Protein AF-A0A497C8W2-F1 (afdb_monomer)

Radius of gyration: 22.3 Å; Cα contacts (8 Å, |Δi|>4): 335; chains: 1; bounding box: 49×54×67 Å

Sequence (285 aa):
MPQTLQTILLDAIQSTLQNPRSDLEEDDALRGLAASLGDEENTGMVSPPLVEHLGDGNYRILAGERRIQAARLAGWQKMDCIVRPELPPEEAHRIRLVENLHRQDLHPLDRAAALKIAWFFANAKEMGIEQEARKILGQEQTPQTTLEELSTLLSEHDFAPTHPAVVWDDVLNRLGIDLTPARRKKLLQILAIAPEVQERAREANITEAALRSLGQLEPDGQGRVMEEIEDDPSMARNVRRISHAVRAHGYELEDAISEAKGELVIDDEIAGMDSHQYAPDEGDD

pLDDT: mean 80.85, std 15.74, range [31.89, 96.81]

Nearest PDB structures (foldseek):
  7nfu-assembly1_A  TM=6.101E-01  e=1.707E-08  Geobacillus thermoleovorans CCB_US3_UF5
  7nfu-assembly2_B  TM=5.590E-01  e=1.009E-08  Geobacillus thermoleovorans CCB_US3_UF5
  7ng0-assembly1_A-2  TM=4.672E-01  e=1.878E-08  Geobacillus thermoleovorans CCB_US3_UF5
  7bm8-assembly1_B  TM=4.723E-01  e=1.330E-07  Caulobacter vibrioides NA1000
  6ryk-assembly1_B  TM=6.128E-01  e=3.516E-04  Myxococcus xanthus DK 1622

Foldseek 3Di:
DDWDWDKAFLVLEDEALAALCVPDDPDPVLQVLLVQCPLDAPPSDPDAFEWEDPDPRHIYGLGDVSNSVSCVVNVHGIHTHGYDYHDQLLVSLLSSLLVLCPDPPRDLLSVLLSLLLLLLLVLCVLLVNNVQLSVLSPDRDYSLSSNVSSVVVCVVSVDDPVDGPDDSVNSCVVSVHDDDPVNSVLSNLLNLADPVLVSLVVVQPADSLLSSLLSLDDNVLSVVLSVVCVVPVVSSVLSNQLSCCCPPVVDDSVVSVCVSVVVDDDDCPVVPDDPPDDDPPDDDD

Secondary structure (DSSP, 8-state):
---EEEEEEGGGEEPPTT-GGGSS---HHHHHHHHHH-SSTTTT-SSPPEEEEEETTEEEEEE-HHHHHHHHHTT-SEEEEEEEPPPPHHHHHHHHHHHHHT-TT--HHHHHHHHHHHHHHHHHHHTT-HHHHHHHHTSS--HHHHHHHHHHHHHHTT--TTS-SS-HHHHHHHHT----HHHHHHHHGGGGS-HHHHHHHHHTT--HHHHHHHTTS-HHHHHHHHHHHHH-GGGGGGHHHHHHHHHHH---HHHHHHHHHTS-----TT--S-TT---------

Mean predicted aligned error: 12.42 Å

Solvent-accessible surface area (backbone atoms only — not comparable to full-atom values): 16469 Å² total; per-residue (Å²): 132,83,72,43,82,44,79,38,50,55,88,36,47,39,80,58,73,70,44,84,71,78,78,62,68,95,40,74,67,47,54,51,48,15,63,59,35,44,89,51,70,60,77,45,60,88,73,61,30,36,30,31,39,73,55,98,78,33,29,33,57,55,43,49,65,69,58,56,52,15,37,53,73,42,65,46,63,47,41,54,25,36,38,34,69,69,60,58,40,63,57,50,49,48,51,34,47,54,55,47,70,69,40,93,79,54,54,58,64,57,55,31,44,52,54,50,43,52,45,52,49,51,29,32,44,75,73,69,44,38,68,64,49,37,55,54,62,59,49,91,50,45,64,65,59,46,43,53,52,52,52,48,56,39,49,77,68,75,56,42,93,91,69,54,89,49,54,68,67,62,51,31,59,76,66,70,49,91,71,53,73,67,60,48,51,54,44,50,41,33,72,58,37,47,73,78,46,49,58,57,50,69,76,42,96,59,50,64,69,26,44,35,28,40,24,71,42,58,66,72,55,35,46,53,56,49,52,49,26,73,79,36,66,77,45,46,79,40,34,48,57,34,40,46,38,34,71,77,70,69,42,56,66,66,60,30,48,35,41,66,75,66,79,43,86,77,79,68,88,80,66,88,76,75,98,80,79,77,74,82,84,72,86,80,133

Structure (mmCIF, N/CA/C/O backbone):
data_AF-A0A497C8W2-F1
#
_entry.id   AF-A0A497C8W2-F1
#
loop_
_atom_site.group_PDB
_atom_site.id
_atom_site.type_symbol
_atom_site.label_atom_id
_atom_site.label_alt_id
_atom_site.label_comp_id
_atom_site.label_asym_id
_atom_site.label_entity_id
_atom_site.label_seq_id
_atom_site.pdbx_PDB_ins_code
_atom_site.Cartn_x
_atom_site.Cartn_y
_atom_site.Cartn_z
_atom_site.occupancy
_atom_site.B_iso_or_equiv
_atom_site.auth_seq_id
_atom_site.auth_comp_id
_atom_site.auth_asym_id
_atom_site.auth_atom_id
_atom_site.pdbx_PDB_model_num
ATOM 1 N N . MET A 1 1 ? -23.157 0.341 14.880 1.00 48.69 1 MET A N 1
ATOM 2 C CA . MET A 1 1 ? -22.757 0.956 16.166 1.00 48.69 1 MET A CA 1
ATOM 3 C C . MET A 1 1 ? -22.775 2.470 16.007 1.00 48.69 1 MET A C 1
ATOM 5 O O . MET A 1 1 ? -22.279 2.925 14.975 1.00 48.69 1 MET A O 1
ATOM 9 N N . PRO A 1 2 ? -23.383 3.235 16.932 1.00 54.25 2 PRO A N 1
ATOM 10 C CA . PRO A 1 2 ? -23.452 4.687 16.806 1.00 54.25 2 PRO A CA 1
ATOM 11 C C . PRO A 1 2 ? -22.048 5.286 16.925 1.00 54.25 2 PRO A C 1
ATOM 13 O O . PRO A 1 2 ? -21.262 4.873 17.772 1.00 54.25 2 PRO A O 1
ATOM 16 N N . GLN A 1 3 ? -21.734 6.227 16.041 1.00 73.12 3 GLN A N 1
ATOM 17 C CA . GLN A 1 3 ? -20.563 7.080 16.194 1.00 73.12 3 GLN A CA 1
ATOM 18 C C . GLN A 1 3 ? -20.928 8.226 17.130 1.00 73.12 3 GLN A C 1
ATOM 20 O O . GLN A 1 3 ? -22.024 8.777 17.021 1.00 73.12 3 GLN A O 1
ATOM 25 N N . THR A 1 4 ? -20.020 8.596 18.023 1.00 85.62 4 THR A N 1
ATOM 26 C CA . THR A 1 4 ? -20.226 9.724 18.940 1.00 85.62 4 THR A CA 1
ATOM 27 C C . THR A 1 4 ? -19.140 10.758 18.724 1.00 85.62 4 THR A C 1
ATOM 29 O O . THR A 1 4 ? -17.971 10.392 18.645 1.00 85.62 4 THR A O 1
ATOM 32 N N . LEU A 1 5 ? -19.515 12.032 18.652 1.00 89.19 5 LEU A N 1
ATOM 33 C CA . LEU A 1 5 ? -18.554 13.128 18.703 1.00 89.19 5 LEU A CA 1
ATOM 34 C C . LEU A 1 5 ? -18.049 13.266 20.145 1.00 89.19 5 LEU A C 1
ATOM 36 O O . LEU A 1 5 ? -18.863 13.376 21.062 1.00 89.19 5 LEU A O 1
ATOM 40 N N . GLN A 1 6 ? -16.735 13.220 20.345 1.00 90.56 6 GLN A N 1
ATOM 41 C CA . GLN A 1 6 ? -16.102 13.392 21.653 1.00 90.56 6 GLN A CA 1
ATOM 42 C C . GLN A 1 6 ? -14.855 14.264 21.523 1.00 90.56 6 GLN A C 1
ATOM 44 O O . GLN A 1 6 ? -14.120 14.149 20.546 1.00 90.56 6 GLN A O 1
ATOM 49 N N . THR A 1 7 ? -14.598 15.108 22.518 1.00 91.44 7 THR A N 1
ATOM 50 C CA . THR A 1 7 ? -13.378 15.917 22.583 1.00 91.44 7 THR A CA 1
ATOM 51 C C . THR A 1 7 ? -12.238 15.085 23.164 1.00 91.44 7 THR A C 1
ATOM 53 O O . THR A 1 7 ? -12.306 14.668 24.321 1.00 91.44 7 THR A O 1
ATOM 56 N N . ILE A 1 8 ? -11.195 14.845 22.370 1.00 91.31 8 ILE A N 1
ATOM 57 C CA . ILE A 1 8 ? -10.078 13.953 22.701 1.00 91.31 8 ILE A CA 1
ATOM 58 C C . ILE A 1 8 ? -8.779 14.755 22.808 1.00 91.31 8 ILE A C 1
ATOM 60 O O . ILE A 1 8 ? -8.560 15.678 22.025 1.00 91.31 8 ILE A O 1
ATOM 64 N N . LEU A 1 9 ? -7.913 14.406 23.765 1.00 92.62 9 LEU A N 1
ATOM 65 C CA . LEU A 1 9 ? -6.557 14.962 23.854 1.00 92.62 9 LEU A CA 1
ATOM 66 C C . LEU A 1 9 ? -5.736 14.516 22.642 1.00 92.62 9 LEU A C 1
ATOM 68 O O . LEU A 1 9 ? -5.683 13.324 22.352 1.00 92.62 9 LEU A O 1
ATOM 72 N N . LEU A 1 10 ? -5.061 15.443 21.962 1.00 89.56 10 LEU A N 1
ATOM 73 C CA . LEU A 1 10 ? -4.269 15.112 20.769 1.00 89.56 10 LEU A CA 1
ATOM 74 C C . LEU A 1 10 ? -3.122 14.134 21.067 1.00 89.56 10 LEU A C 1
ATOM 76 O O . LEU A 1 10 ? -2.756 13.347 20.191 1.00 89.56 10 LEU A O 1
ATOM 80 N N . ASP A 1 11 ? -2.603 14.147 22.296 1.00 88.69 11 ASP A N 1
ATOM 81 C CA . ASP A 1 11 ? -1.566 13.225 22.783 1.00 88.69 11 ASP A CA 1
ATOM 82 C C . ASP A 1 11 ? -2.078 11.792 22.968 1.00 88.69 11 ASP A C 1
ATOM 84 O O . ASP A 1 11 ? -1.306 10.839 22.906 1.00 88.69 11 ASP A O 1
ATOM 88 N N . ALA A 1 12 ? -3.387 11.621 23.164 1.00 89.69 12 ALA A N 1
ATOM 89 C CA . ALA A 1 12 ? -4.014 10.307 23.263 1.00 89.69 12 ALA A CA 1
ATOM 90 C C . ALA A 1 12 ? -4.293 9.680 21.886 1.00 89.69 12 ALA A C 1
ATOM 92 O O . ALA A 1 12 ? -4.738 8.535 21.811 1.00 89.69 12 ALA A O 1
ATOM 93 N N . ILE A 1 13 ? -4.075 10.430 20.799 1.00 89.00 13 ILE A N 1
ATOM 94 C CA . ILE A 1 13 ? -4.351 9.993 19.433 1.00 89.00 13 ILE A CA 1
ATOM 95 C C . ILE A 1 13 ? -3.061 9.502 18.769 1.00 89.00 13 ILE A C 1
ATOM 97 O O . ILE A 1 13 ? -2.177 10.277 18.403 1.00 89.00 13 ILE A O 1
ATOM 101 N N . GLN A 1 14 ? -2.986 8.197 18.553 1.00 84.94 14 GLN A N 1
ATOM 102 C CA . GLN A 1 14 ? -1.889 7.528 17.872 1.00 84.94 14 GLN A CA 1
ATOM 103 C C . GLN A 1 14 ? -2.064 7.617 16.353 1.00 84.94 14 GLN A C 1
ATOM 105 O O . GLN A 1 14 ? -3.125 7.276 15.811 1.00 84.94 14 GLN A O 1
ATOM 110 N N . SER A 1 15 ? -1.009 8.065 15.671 1.00 71.69 15 SER A N 1
ATOM 111 C CA . SER A 1 15 ? -0.895 7.983 14.213 1.00 71.69 15 SER A CA 1
ATOM 112 C C . SER A 1 15 ? -0.796 6.530 13.764 1.00 71.69 15 SER A C 1
ATOM 114 O O . SER A 1 15 ? -0.362 5.656 14.510 1.00 71.69 15 SER A O 1
ATOM 116 N N . THR A 1 16 ? -1.215 6.259 12.534 1.00 64.75 16 THR A N 1
ATOM 117 C CA . THR A 1 16 ? -1.110 4.921 11.950 1.00 64.75 16 THR A CA 1
ATOM 118 C C . THR A 1 16 ? 0.142 4.822 11.096 1.00 64.75 16 THR A C 1
ATOM 120 O O . THR A 1 16 ? 0.248 5.566 10.128 1.00 64.75 16 THR A O 1
ATOM 123 N N . LEU A 1 17 ? 1.006 3.833 11.353 1.00 54.84 17 LEU A N 1
ATOM 124 C CA . LEU A 1 17 ? 2.179 3.516 10.511 1.00 54.84 17 LEU A CA 1
ATOM 125 C C . LEU A 1 17 ? 1.832 3.154 9.045 1.00 54.84 17 LEU A C 1
ATOM 127 O O . LEU A 1 17 ? 2.713 2.959 8.220 1.00 54.84 17 LEU A O 1
ATOM 131 N N . GLN A 1 18 ? 0.545 3.031 8.706 1.00 49.88 18 GLN A N 1
ATOM 132 C CA . GLN A 1 18 ? 0.047 2.606 7.392 1.00 49.88 18 GLN A CA 1
ATOM 133 C C . GLN A 1 18 ? -0.189 3.761 6.403 1.00 49.88 18 GLN A C 1
ATOM 135 O O . GLN A 1 18 ? -0.811 3.543 5.363 1.00 49.88 18 GLN A O 1
ATOM 140 N N . ASN A 1 19 ? 0.251 4.981 6.713 1.00 47.66 19 ASN A N 1
ATOM 141 C CA . ASN A 1 19 ? -0.020 6.155 5.889 1.00 47.66 19 ASN A CA 1
ATOM 142 C C . ASN A 1 19 ? 1.305 6.829 5.495 1.00 47.66 19 ASN A C 1
ATOM 144 O O . ASN A 1 19 ? 1.756 7.702 6.214 1.00 47.66 19 ASN A O 1
ATOM 148 N N . PRO A 1 20 ? 1.932 6.490 4.356 1.00 43.72 20 PRO A N 1
ATOM 149 C CA . PRO A 1 20 ? 3.250 7.029 3.970 1.00 43.72 20 PRO A CA 1
ATOM 150 C C . PRO A 1 20 ? 3.279 8.550 3.718 1.00 43.72 20 PRO A C 1
ATOM 152 O O . PRO A 1 20 ? 4.337 9.143 3.564 1.00 43.72 20 PRO A O 1
ATOM 155 N N . ARG A 1 21 ? 2.119 9.224 3.737 1.00 51.06 21 ARG A N 1
ATOM 156 C CA . ARG A 1 21 ? 2.022 10.693 3.828 1.00 51.06 21 ARG A CA 1
ATOM 157 C C . ARG A 1 21 ? 2.236 11.239 5.254 1.00 51.06 21 ARG A C 1
ATOM 159 O O . ARG A 1 21 ? 2.143 12.450 5.425 1.00 51.06 21 ARG A O 1
ATOM 166 N N . SER A 1 22 ? 2.458 10.398 6.268 1.00 47.84 22 SER A N 1
ATOM 167 C CA . SER A 1 22 ? 2.749 10.832 7.644 1.00 47.84 22 SER A CA 1
ATOM 168 C C . SER A 1 22 ? 4.138 11.444 7.781 1.00 47.84 22 SER A C 1
ATOM 170 O O . SER A 1 22 ? 4.326 12.291 8.653 1.00 47.84 22 SER A O 1
ATOM 172 N N . ASP A 1 23 ? 5.058 11.052 6.896 1.00 43.59 23 ASP A N 1
ATOM 173 C CA . ASP A 1 23 ? 6.483 11.381 7.000 1.00 43.59 23 ASP A CA 1
ATOM 174 C C . ASP A 1 23 ? 6.879 12.534 6.059 1.00 43.59 23 ASP A C 1
ATOM 176 O O . ASP A 1 23 ? 7.946 13.129 6.201 1.00 43.59 23 ASP A O 1
ATOM 180 N N . LEU A 1 24 ? 5.979 12.925 5.149 1.00 46.81 24 LEU A N 1
ATOM 181 C CA . LEU A 1 24 ? 6.194 14.013 4.200 1.00 46.81 24 LEU A CA 1
ATOM 182 C C . LEU A 1 24 ? 5.682 15.347 4.762 1.00 46.81 24 LEU A C 1
ATOM 184 O O . LEU A 1 24 ? 4.519 15.706 4.598 1.00 46.81 24 LEU A O 1
ATOM 188 N N . GLU A 1 25 ? 6.623 16.025 5.423 1.00 52.25 25 GLU A N 1
ATOM 189 C CA . GLU A 1 25 ? 6.897 17.470 5.431 1.00 52.25 25 GLU A CA 1
ATOM 190 C C . GLU A 1 25 ? 5.777 18.443 5.852 1.00 52.25 25 GLU A C 1
ATOM 192 O O . GLU A 1 25 ? 4.639 18.417 5.390 1.00 52.25 25 GLU A O 1
ATOM 197 N N . GLU A 1 26 ? 6.142 19.412 6.700 1.00 58.12 26 GLU A N 1
ATOM 198 C CA . GLU A 1 26 ? 5.389 20.657 6.872 1.00 58.12 26 GLU A CA 1
ATOM 199 C C . GLU A 1 26 ? 5.310 21.429 5.541 1.00 58.12 26 GLU A C 1
ATOM 201 O O . GLU A 1 26 ? 6.062 22.377 5.300 1.00 58.12 26 GLU A O 1
ATOM 206 N N . ASP A 1 27 ? 4.395 21.024 4.666 1.00 66.88 27 ASP A N 1
ATOM 207 C CA . ASP A 1 27 ? 4.108 21.713 3.417 1.00 66.88 27 ASP A CA 1
ATOM 208 C C . ASP A 1 27 ? 3.279 22.992 3.672 1.00 66.88 27 ASP A C 1
ATOM 210 O O . ASP A 1 27 ? 2.603 23.160 4.699 1.00 66.88 27 ASP A O 1
ATOM 214 N N . ASP A 1 28 ? 3.314 23.933 2.726 1.00 71.56 28 ASP A N 1
ATOM 215 C CA . ASP A 1 28 ? 2.560 25.190 2.837 1.00 71.56 28 ASP A CA 1
ATOM 216 C C . ASP A 1 28 ? 1.040 24.953 2.943 1.00 71.56 28 ASP A C 1
ATOM 218 O O . ASP A 1 28 ? 0.319 25.768 3.525 1.00 71.56 28 ASP A O 1
ATOM 222 N N . ALA A 1 29 ? 0.538 23.815 2.448 1.00 73.00 29 ALA A N 1
ATOM 223 C CA . ALA A 1 29 ? -0.869 23.447 2.558 1.00 73.00 29 ALA A CA 1
ATOM 224 C C . ALA A 1 29 ? -1.254 23.025 3.988 1.00 73.00 29 ALA A C 1
ATOM 226 O O . ALA A 1 29 ? -2.363 23.316 4.438 1.00 73.00 29 ALA A O 1
ATOM 227 N N . LEU A 1 30 ? -0.363 22.363 4.727 1.00 78.25 30 LEU A N 1
ATOM 228 C CA . LEU A 1 30 ? -0.553 21.965 6.116 1.00 78.25 30 LEU A CA 1
ATOM 229 C C . LEU A 1 30 ? -0.476 23.187 7.031 1.00 78.25 30 LEU A C 1
ATOM 231 O O . LEU A 1 30 ? -1.330 23.343 7.903 1.00 78.25 30 LEU A O 1
ATOM 235 N N . ARG A 1 31 ? 0.472 24.100 6.776 1.00 80.38 31 ARG A N 1
ATOM 236 C CA . ARG A 1 31 ? 0.539 25.401 7.465 1.00 80.38 31 ARG A CA 1
ATOM 237 C C . ARG A 1 31 ? -0.698 26.251 7.189 1.00 80.38 31 ARG A C 1
ATOM 239 O O . ARG A 1 31 ? -1.252 26.837 8.115 1.00 80.38 31 ARG A O 1
ATOM 246 N N . GLY A 1 32 ? -1.176 26.271 5.944 1.00 79.44 32 GLY A N 1
ATOM 247 C CA . GLY A 1 32 ? -2.433 26.924 5.579 1.00 79.44 32 GLY A CA 1
ATOM 248 C C . GLY A 1 32 ? -3.640 26.322 6.304 1.00 79.44 32 GLY A C 1
ATOM 249 O O . GLY A 1 32 ? -4.485 27.059 6.811 1.00 79.44 32 GLY A O 1
ATOM 250 N N . LEU A 1 33 ? -3.695 24.991 6.425 1.00 79.50 33 LEU A N 1
ATOM 251 C CA . LEU A 1 33 ? -4.737 24.304 7.187 1.00 79.50 33 LEU A CA 1
ATOM 252 C C . LEU A 1 33 ? -4.656 24.650 8.682 1.00 79.50 33 LEU A C 1
ATOM 254 O O . LEU A 1 33 ? -5.682 24.983 9.268 1.00 79.50 33 LEU A O 1
ATOM 258 N N . ALA A 1 34 ? -3.463 24.650 9.281 1.00 83.69 34 ALA A N 1
ATOM 259 C CA . ALA A 1 34 ? -3.255 25.049 10.676 1.00 83.69 34 ALA A CA 1
ATOM 260 C C . ALA A 1 34 ? -3.695 26.502 10.925 1.00 83.69 34 ALA A C 1
ATOM 262 O O . ALA A 1 34 ? -4.442 26.770 11.861 1.00 83.69 34 ALA A O 1
ATOM 263 N N . ALA A 1 35 ? -3.336 27.425 10.028 1.00 81.81 35 ALA A N 1
ATOM 264 C CA . ALA A 1 35 ? -3.788 28.813 10.092 1.00 81.81 35 ALA A CA 1
ATOM 265 C C . ALA A 1 35 ? -5.316 28.941 9.968 1.00 81.81 35 ALA A C 1
ATOM 267 O O . ALA A 1 35 ? -5.915 29.802 10.608 1.00 81.81 35 ALA A O 1
ATOM 268 N N . SER A 1 36 ? -5.962 28.079 9.172 1.00 79.31 36 SER A N 1
ATOM 269 C CA . SER A 1 36 ? -7.423 28.084 9.018 1.00 79.31 36 SER A CA 1
ATOM 270 C C . SER A 1 36 ? -8.179 27.545 10.235 1.00 79.31 36 SER A C 1
ATOM 272 O O . SER A 1 36 ? -9.331 27.920 10.447 1.00 79.31 36 SER A O 1
ATOM 274 N N . LEU A 1 37 ? -7.543 26.681 11.035 1.00 81.25 37 LEU A N 1
ATOM 275 C CA . LEU A 1 37 ? -8.112 26.187 12.287 1.00 81.25 37 LEU A CA 1
ATOM 276 C C . LEU A 1 37 ? -8.185 27.306 13.339 1.00 81.25 37 LEU A C 1
ATOM 278 O O . LEU A 1 37 ? -9.160 27.362 14.088 1.00 81.25 37 LEU A O 1
ATOM 282 N N . GLY A 1 38 ? -7.219 28.230 13.323 1.00 75.19 38 GLY A N 1
ATOM 283 C CA . GLY A 1 38 ? -7.151 29.377 14.226 1.00 75.19 38 GLY A CA 1
ATOM 284 C C . GLY A 1 38 ? -6.696 29.017 15.645 1.00 75.19 38 GLY A C 1
ATOM 285 O O . GLY A 1 38 ? -6.391 27.864 15.950 1.00 75.19 38 GLY A O 1
ATOM 286 N N . ASP A 1 39 ? -6.665 30.025 16.519 1.00 71.88 39 ASP A N 1
ATOM 287 C CA . ASP A 1 39 ? -6.154 29.894 17.894 1.00 71.88 39 ASP A CA 1
ATOM 288 C C . ASP A 1 39 ? -7.163 29.239 18.859 1.00 71.88 39 ASP A C 1
ATOM 290 O O . ASP A 1 39 ? -6.790 28.753 19.926 1.00 71.88 39 ASP A O 1
ATOM 294 N N . GLU A 1 40 ? -8.453 29.229 18.506 1.00 70.69 40 GLU A N 1
ATOM 295 C CA . GLU A 1 40 ? -9.514 28.646 19.330 1.00 70.69 40 GLU A CA 1
ATOM 296 C C . GLU A 1 40 ? -9.828 27.209 18.900 1.00 70.69 40 GLU A C 1
ATOM 298 O O . GLU A 1 40 ? -10.275 26.958 17.778 1.00 70.69 40 GLU A O 1
ATOM 303 N N . GLU A 1 41 ? -9.642 26.265 19.827 1.00 74.75 41 GLU A N 1
ATOM 304 C CA . GLU A 1 41 ? -9.918 24.843 19.610 1.00 74.75 41 GLU A CA 1
ATOM 305 C C . GLU A 1 41 ? -11.349 24.605 19.106 1.00 74.75 41 GLU A C 1
ATOM 307 O O . GLU A 1 41 ? -12.322 25.124 19.652 1.00 74.75 41 GLU A O 1
ATOM 312 N N . ASN A 1 42 ? -11.478 23.759 18.084 1.00 68.88 42 ASN A N 1
ATOM 313 C CA . ASN A 1 42 ? -12.723 23.339 17.433 1.00 68.88 42 ASN A CA 1
ATOM 314 C C . ASN A 1 42 ? -13.528 24.431 16.692 1.00 68.88 42 ASN A C 1
ATOM 316 O O . ASN A 1 42 ? -14.380 24.067 15.882 1.00 68.88 42 ASN A O 1
ATOM 320 N N . THR A 1 43 ? -13.255 25.730 16.871 1.00 68.19 43 THR A N 1
ATOM 321 C CA . THR A 1 43 ? -14.013 26.818 16.214 1.00 68.19 43 THR A CA 1
ATOM 322 C C . THR A 1 43 ? -13.854 26.805 14.686 1.00 68.19 43 THR A C 1
ATOM 324 O O . THR A 1 43 ? -14.819 27.045 13.959 1.00 68.19 43 THR A O 1
ATOM 327 N N . GLY A 1 44 ? -12.662 26.464 14.182 1.00 62.28 44 GLY A N 1
ATOM 328 C CA . GLY A 1 44 ? -12.372 26.342 12.745 1.00 62.28 44 GLY A CA 1
ATOM 329 C C . GLY A 1 44 ? -12.620 24.952 12.139 1.00 62.28 44 GLY A C 1
ATOM 330 O O . GLY A 1 44 ? -12.404 24.749 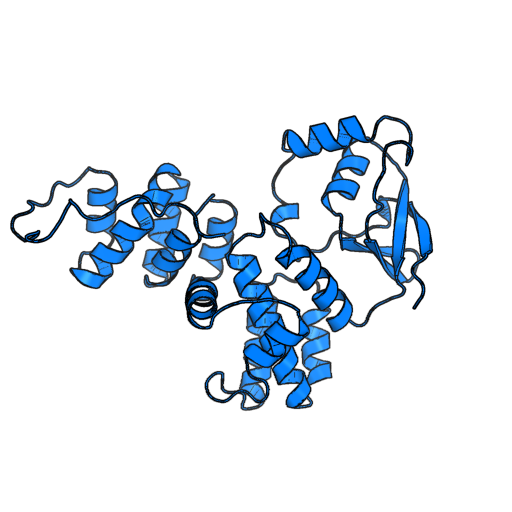10.943 1.00 62.28 44 GLY A O 1
ATOM 331 N N . MET A 1 45 ? -13.057 23.961 12.927 1.00 76.56 45 MET A N 1
ATOM 332 C CA . MET A 1 45 ? -13.123 22.569 12.474 1.00 76.56 45 MET A CA 1
ATOM 333 C C . MET A 1 45 ? -14.501 22.195 11.914 1.00 76.56 45 MET A C 1
ATOM 335 O O . MET A 1 45 ? -15.417 21.817 12.636 1.00 76.56 45 MET A O 1
ATOM 339 N N . VAL A 1 46 ? -14.624 22.226 10.585 1.00 73.38 46 VAL A N 1
ATOM 340 C CA . VAL A 1 46 ? -15.875 21.892 9.874 1.00 73.38 46 VAL A CA 1
ATOM 341 C C . VAL A 1 46 ? -16.154 20.383 9.840 1.00 73.38 46 VAL A C 1
ATOM 343 O O . VAL A 1 46 ? -17.305 19.956 9.895 1.00 73.38 46 VAL A O 1
ATOM 346 N N . SER A 1 47 ? -15.105 19.559 9.733 1.00 78.25 47 SER A N 1
ATOM 347 C CA . SER A 1 47 ? -15.214 18.098 9.660 1.00 78.25 47 SER A CA 1
ATOM 348 C C . SER A 1 47 ? -14.272 17.435 10.672 1.00 78.25 47 SER A C 1
ATOM 350 O O . SER A 1 47 ? -13.057 17.390 10.438 1.00 78.25 47 SER A O 1
ATOM 352 N N . PRO A 1 48 ? -14.810 16.908 11.784 1.00 85.81 48 PRO A N 1
ATOM 353 C CA . PRO A 1 48 ? -14.044 16.157 12.774 1.00 85.81 48 PRO A CA 1
ATOM 354 C C . PRO A 1 48 ? -13.300 14.958 12.156 1.00 85.81 48 PRO A C 1
ATOM 356 O O . PRO A 1 48 ? -13.849 14.293 11.267 1.00 85.81 48 PRO A O 1
ATOM 359 N N . PRO A 1 49 ? -12.065 14.643 12.584 1.00 88.62 49 PRO A N 1
ATOM 360 C CA . PRO A 1 49 ? -11.405 13.391 12.218 1.00 88.62 49 PRO A CA 1
ATOM 361 C C . PRO A 1 49 ? -12.140 12.177 12.804 1.00 88.62 49 PRO A C 1
ATOM 363 O O . PRO A 1 49 ? -12.903 12.283 13.766 1.00 88.62 49 PRO A O 1
ATOM 366 N N . LEU A 1 50 ? -11.902 11.009 12.210 1.00 87.44 50 LEU A N 1
ATOM 367 C CA . LEU A 1 50 ? -12.461 9.735 12.655 1.00 87.44 50 LEU A CA 1
ATOM 368 C C . LEU A 1 50 ? -11.387 8.957 13.411 1.00 87.44 50 LEU A C 1
ATOM 370 O O . LEU A 1 50 ? -10.315 8.697 12.860 1.00 87.44 50 LEU A O 1
ATOM 374 N N . VAL A 1 51 ? -11.700 8.540 14.634 1.00 89.06 51 VAL A N 1
ATOM 375 C CA . VAL A 1 51 ? -10.794 7.763 15.482 1.00 89.06 51 VAL A CA 1
ATOM 376 C C . VAL A 1 51 ? -11.467 6.500 16.015 1.00 89.06 51 VAL A C 1
ATOM 378 O O . VAL A 1 51 ? -12.685 6.436 16.196 1.00 89.06 51 VAL A O 1
ATOM 381 N N . GLU A 1 52 ? -10.653 5.487 16.260 1.00 87.19 52 GLU A N 1
ATOM 382 C CA . GLU A 1 52 ? -10.996 4.237 16.929 1.00 87.19 52 GLU A CA 1
ATOM 383 C C . GLU A 1 52 ? -10.537 4.304 18.386 1.00 87.19 52 GLU A C 1
ATOM 385 O O . GLU A 1 52 ? -9.411 4.710 18.653 1.00 87.19 52 GLU A O 1
ATOM 390 N N . HIS A 1 53 ? -11.385 3.905 19.330 1.00 87.38 53 HIS A N 1
ATOM 391 C CA . HIS A 1 53 ? -10.993 3.768 20.732 1.00 87.38 53 HIS A CA 1
ATOM 392 C C . HIS A 1 53 ? -10.248 2.443 20.960 1.00 87.38 53 HIS A C 1
ATOM 394 O O . HIS A 1 53 ? -10.809 1.384 20.686 1.00 87.38 53 HIS A O 1
ATOM 400 N N . LEU A 1 54 ? -9.026 2.504 21.501 1.00 82.12 54 LEU A N 1
ATOM 401 C CA . LEU A 1 54 ? -8.159 1.341 21.752 1.00 82.12 54 LEU A CA 1
ATOM 402 C C . LEU A 1 54 ? -8.218 0.802 23.189 1.00 82.12 54 LEU A C 1
ATOM 404 O O . LEU A 1 54 ? -7.594 -0.210 23.487 1.00 82.12 54 LEU A O 1
ATOM 408 N N . GLY A 1 55 ? -8.934 1.476 24.091 1.00 79.75 55 GLY A N 1
ATOM 409 C CA . GLY A 1 55 ? -8.862 1.186 25.526 1.00 79.75 55 GLY A CA 1
ATOM 410 C C . GLY A 1 55 ? -7.905 2.122 26.264 1.00 79.75 55 GLY A C 1
ATOM 411 O O . GLY A 1 55 ? -7.087 2.811 25.658 1.00 79.75 55 GLY A O 1
ATOM 412 N N . ASP A 1 56 ? -8.061 2.195 27.588 1.00 82.19 56 ASP A N 1
ATOM 413 C CA . ASP A 1 56 ? -7.231 3.010 28.492 1.00 82.19 56 ASP A CA 1
ATOM 414 C C . ASP A 1 56 ? -7.124 4.501 28.118 1.00 82.19 56 ASP A C 1
ATOM 416 O O . ASP A 1 56 ? -6.153 5.178 28.446 1.00 82.19 56 ASP A O 1
ATOM 420 N N . GLY A 1 57 ? -8.147 5.028 27.436 1.00 82.94 57 GLY A N 1
ATOM 421 C CA . GLY A 1 57 ? -8.179 6.416 26.979 1.00 82.94 57 GLY A CA 1
ATOM 422 C C . GLY A 1 57 ? -7.306 6.697 25.756 1.00 82.94 57 GLY A C 1
ATOM 423 O O . GLY A 1 57 ? -7.157 7.864 25.409 1.00 82.94 57 GLY A O 1
ATOM 424 N N . ASN A 1 58 ? -6.767 5.666 25.099 1.00 87.50 58 ASN A N 1
ATOM 425 C CA . ASN A 1 58 ? -6.009 5.792 23.859 1.00 87.50 58 ASN A CA 1
ATOM 426 C C . ASN A 1 58 ? -6.911 5.647 22.633 1.00 87.50 58 ASN A C 1
ATOM 428 O O . ASN A 1 58 ? -7.899 4.903 22.628 1.00 87.50 58 ASN A O 1
ATOM 432 N N . TYR A 1 59 ? -6.529 6.342 21.569 1.00 89.38 59 TYR A N 1
ATOM 433 C CA . TYR A 1 59 ? -7.253 6.384 20.310 1.00 89.38 59 TYR A CA 1
ATOM 434 C C . TYR A 1 59 ? -6.304 6.171 19.142 1.00 89.38 59 TYR A C 1
ATOM 436 O O . TYR A 1 59 ? -5.150 6.585 19.188 1.00 89.38 59 TYR A O 1
ATOM 444 N N . ARG A 1 60 ? -6.810 5.587 18.061 1.00 86.62 60 ARG A N 1
ATOM 445 C CA . ARG A 1 60 ? -6.087 5.428 16.801 1.00 86.62 60 ARG A CA 1
ATOM 446 C C . ARG A 1 60 ? -6.777 6.195 15.695 1.00 86.62 60 ARG A C 1
ATOM 448 O O . ARG A 1 60 ? -7.999 6.127 15.562 1.00 86.62 60 ARG A O 1
ATOM 455 N N . ILE A 1 61 ? -6.009 6.881 14.858 1.00 86.31 61 ILE A N 1
ATOM 456 C CA . ILE A 1 61 ? -6.570 7.553 13.685 1.00 86.31 61 ILE A CA 1
ATOM 457 C C . ILE A 1 61 ? -7.118 6.504 12.703 1.00 86.31 61 ILE A C 1
ATOM 459 O O . ILE A 1 61 ? -6.488 5.486 12.404 1.00 86.31 61 ILE A O 1
ATOM 463 N N . LEU A 1 62 ? -8.333 6.737 12.210 1.00 80.69 62 LEU A N 1
ATOM 464 C CA . LEU A 1 62 ? -8.909 6.005 11.079 1.00 80.69 62 LEU A CA 1
ATOM 465 C C . LEU A 1 62 ? -8.961 6.881 9.826 1.00 80.69 62 LEU A C 1
ATOM 467 O O . LEU A 1 62 ? -8.734 6.372 8.736 1.00 80.69 62 LEU A O 1
ATOM 471 N N . ALA A 1 63 ? -9.262 8.175 9.977 1.00 78.88 63 ALA A N 1
ATOM 472 C CA . ALA A 1 63 ? -9.257 9.153 8.890 1.00 78.88 63 ALA A CA 1
ATOM 473 C C . ALA A 1 63 ? -9.052 10.581 9.423 1.00 78.88 63 ALA A C 1
ATOM 475 O O . ALA A 1 63 ? -9.413 10.889 10.562 1.00 78.88 63 ALA A O 1
ATOM 476 N N . GLY A 1 64 ? -8.544 11.481 8.574 1.00 82.75 64 GLY A N 1
ATOM 477 C CA . GLY A 1 64 ? -8.349 12.896 8.921 1.00 82.75 64 GLY A CA 1
ATOM 478 C C . GLY A 1 64 ? -7.004 13.229 9.578 1.00 82.75 64 GLY A C 1
ATOM 479 O O . GLY A 1 64 ? -6.911 14.226 10.289 1.00 82.75 64 GLY A O 1
ATOM 480 N N . GLU A 1 65 ? -5.959 12.440 9.317 1.00 83.69 65 GLU A N 1
ATOM 481 C CA . GLU A 1 65 ? -4.623 12.608 9.914 1.00 83.69 65 GLU A CA 1
ATOM 482 C C . GLU A 1 65 ? -4.032 14.014 9.724 1.00 83.69 65 GLU A C 1
ATOM 484 O O . GLU A 1 65 ? -3.568 14.613 10.691 1.00 83.69 65 GLU A O 1
ATOM 489 N N . ARG A 1 66 ? -4.169 14.617 8.532 1.00 82.00 66 ARG A N 1
ATOM 490 C CA . ARG A 1 66 ? -3.714 16.000 8.282 1.00 82.00 66 ARG A CA 1
ATOM 491 C C . ARG A 1 66 ? -4.403 17.042 9.165 1.00 82.00 66 ARG A C 1
ATOM 493 O O . ARG A 1 66 ? -3.790 18.051 9.480 1.00 82.00 66 ARG A O 1
ATOM 500 N N . ARG A 1 67 ? -5.659 16.830 9.585 1.00 85.94 67 ARG A N 1
ATOM 501 C CA . ARG A 1 67 ? -6.347 17.761 10.506 1.00 85.94 67 ARG A CA 1
ATOM 502 C C . ARG A 1 67 ? -5.772 17.651 11.908 1.00 85.94 67 ARG A C 1
ATOM 504 O O . ARG A 1 67 ? -5.562 18.668 12.553 1.00 85.94 67 ARG A O 1
ATOM 511 N N . ILE A 1 68 ? -5.476 16.429 12.343 1.00 87.38 68 ILE A N 1
ATOM 512 C CA . ILE A 1 68 ? -4.828 16.172 13.631 1.00 87.38 68 ILE A CA 1
ATOM 513 C C . ILE A 1 68 ? -3.418 16.774 13.634 1.00 87.38 68 ILE A C 1
ATOM 515 O O . ILE A 1 68 ? -3.065 17.472 14.579 1.00 87.38 68 ILE A O 1
ATOM 519 N N . GLN A 1 69 ? -2.645 16.596 12.558 1.00 85.06 69 GLN A N 1
ATOM 520 C CA . GLN A 1 69 ? -1.347 17.257 12.388 1.00 85.06 69 GLN A CA 1
ATOM 521 C C . GLN A 1 69 ? -1.477 18.789 12.370 1.00 85.06 69 GLN A C 1
ATOM 523 O O . GLN A 1 69 ? -0.749 19.467 13.086 1.00 85.06 69 GLN A O 1
ATOM 528 N N . ALA A 1 70 ? -2.433 19.346 11.621 1.00 84.56 70 ALA A N 1
ATOM 529 C CA . ALA A 1 70 ? -2.661 20.790 11.561 1.00 84.56 70 ALA A CA 1
ATOM 530 C C . ALA A 1 70 ? -3.056 21.383 12.920 1.00 84.56 70 ALA A C 1
ATOM 532 O O . ALA A 1 70 ? -2.599 22.465 13.266 1.00 84.56 70 ALA A O 1
ATOM 533 N N . ALA A 1 71 ? -3.858 20.674 13.715 1.00 87.31 71 ALA A N 1
ATOM 534 C CA . ALA A 1 71 ? -4.207 21.110 15.063 1.00 87.31 71 ALA A CA 1
ATOM 535 C C . ALA A 1 71 ? -3.035 21.018 16.040 1.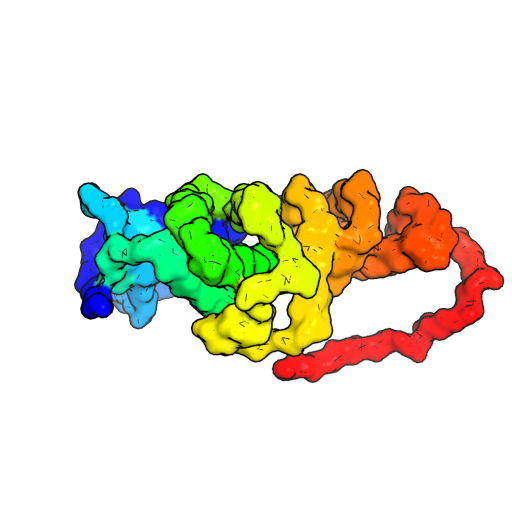00 87.31 71 ALA A C 1
ATOM 537 O O . ALA A 1 71 ? -2.867 21.917 16.860 1.00 87.31 71 ALA A O 1
ATOM 538 N N . ARG A 1 72 ? -2.181 19.990 15.912 1.00 87.69 72 ARG A N 1
ATOM 539 C CA . ARG A 1 72 ? -0.905 19.930 16.643 1.00 87.69 72 ARG A CA 1
ATOM 540 C C . ARG A 1 72 ? -0.021 21.132 16.292 1.00 87.69 72 ARG A C 1
ATOM 542 O O . ARG A 1 72 ? 0.508 21.772 17.193 1.00 87.69 72 ARG A O 1
ATOM 549 N N . LEU A 1 73 ? 0.077 21.485 15.008 1.00 85.12 73 LEU A N 1
ATOM 550 C CA . LEU A 1 73 ? 0.820 22.664 14.541 1.00 85.12 73 LEU A CA 1
ATOM 551 C C . LEU A 1 73 ? 0.200 23.990 15.004 1.00 85.12 73 LEU A C 1
ATOM 553 O O . LEU A 1 73 ? 0.930 24.923 15.321 1.00 85.12 73 LEU A O 1
ATOM 557 N N . ALA A 1 74 ? -1.130 24.068 15.088 1.00 85.38 74 ALA A N 1
ATOM 558 C CA . ALA A 1 74 ? -1.855 25.215 15.639 1.00 85.38 74 ALA A CA 1
ATOM 559 C C . ALA A 1 74 ? -1.773 25.305 17.179 1.00 85.38 74 ALA A C 1
ATOM 561 O O . ALA A 1 74 ? -2.322 26.229 17.773 1.00 85.38 74 ALA A O 1
ATOM 562 N N . GLY A 1 75 ? -1.101 24.358 17.846 1.00 86.38 75 GLY A N 1
ATOM 563 C CA . GLY A 1 75 ? -0.910 24.355 19.299 1.00 86.38 75 GLY A CA 1
ATOM 564 C C . GLY A 1 75 ? -2.130 23.910 20.109 1.00 86.38 75 GLY A C 1
ATOM 565 O O . GLY A 1 75 ? -2.151 24.097 21.329 1.00 86.38 75 GLY A O 1
ATOM 566 N N . TRP A 1 76 ? -3.139 23.317 19.465 1.00 89.88 76 TRP A N 1
ATOM 567 C CA . TRP A 1 76 ? -4.308 22.776 20.156 1.00 89.88 76 TRP A CA 1
ATOM 568 C C . TRP A 1 76 ? -3.887 21.638 21.095 1.00 89.88 76 TRP A C 1
ATOM 570 O O . TRP A 1 76 ? -2.941 20.904 20.821 1.00 89.88 76 TRP A O 1
ATOM 580 N N . GLN A 1 77 ? -4.592 21.478 22.211 1.00 90.00 77 GLN A N 1
ATOM 581 C CA . GLN A 1 77 ? -4.379 20.383 23.165 1.00 90.00 77 GLN A CA 1
ATOM 582 C C . GLN A 1 77 ? -5.407 19.270 22.970 1.00 90.00 77 GLN A C 1
ATOM 584 O O . GLN A 1 77 ? -5.136 18.091 23.216 1.00 90.00 77 GLN A O 1
ATOM 589 N N . LYS A 1 78 ? -6.606 19.638 22.517 1.00 90.81 78 LYS A N 1
ATOM 590 C CA . LYS A 1 78 ? -7.721 18.721 22.295 1.00 90.81 78 LYS A CA 1
ATOM 591 C C . LYS A 1 78 ? -8.478 19.048 21.012 1.00 90.81 78 LYS A C 1
ATOM 593 O O . LYS A 1 78 ? -8.443 20.168 20.514 1.00 90.81 78 LYS A O 1
ATOM 598 N N . MET A 1 79 ? -9.169 18.045 20.488 1.00 90.56 79 MET A N 1
ATOM 599 C CA . MET A 1 79 ? -9.925 18.132 19.245 1.00 90.56 79 MET A CA 1
ATOM 600 C C . MET A 1 79 ? -11.181 17.268 19.318 1.00 90.56 79 MET A C 1
ATOM 602 O O . MET A 1 79 ? -11.143 16.132 19.795 1.00 90.56 79 MET A O 1
ATOM 606 N N . ASP A 1 80 ? -12.294 17.783 18.805 1.00 92.00 80 ASP A N 1
ATOM 607 C CA . ASP A 1 80 ? -13.505 16.994 18.610 1.00 92.00 80 ASP A CA 1
ATOM 608 C C . ASP A 1 80 ? -13.282 15.949 17.517 1.00 92.00 80 ASP A C 1
ATOM 610 O O . ASP A 1 80 ? -13.015 16.266 16.362 1.00 92.00 80 ASP A O 1
ATOM 614 N N . CYS A 1 81 ? -13.409 14.683 17.887 1.00 90.75 81 CYS A N 1
ATOM 615 C CA . CYS A 1 81 ? -13.232 13.543 17.006 1.00 90.75 81 CYS A CA 1
ATOM 616 C C . CYS A 1 81 ? -14.523 12.727 16.965 1.00 90.75 81 CYS A C 1
ATOM 618 O O . CYS A 1 81 ? -15.224 12.567 17.967 1.00 90.75 81 CYS A O 1
ATOM 620 N N . ILE A 1 82 ? -14.837 12.160 15.806 1.00 90.06 82 ILE A N 1
ATOM 621 C CA . ILE A 1 82 ? -15.859 11.124 15.705 1.00 90.06 82 ILE A CA 1
ATOM 622 C C . ILE A 1 82 ? -15.228 9.830 16.219 1.00 90.06 82 ILE A C 1
ATOM 624 O O . ILE A 1 82 ? -14.350 9.263 15.574 1.00 90.06 82 ILE A O 1
ATOM 628 N N . VAL A 1 83 ? -15.680 9.358 17.377 1.00 88.62 83 VAL A N 1
ATOM 629 C CA . VAL A 1 83 ? -15.178 8.139 18.013 1.00 88.62 83 VAL A CA 1
ATOM 630 C C . VAL A 1 83 ? -16.026 6.947 17.591 1.00 88.62 83 VAL A C 1
ATOM 632 O O . VAL A 1 83 ? -17.258 6.948 17.718 1.00 88.62 83 VAL A O 1
ATOM 635 N N . ARG A 1 84 ? -15.349 5.911 17.096 1.00 85.12 84 ARG A N 1
ATOM 636 C CA . ARG A 1 84 ? -15.887 4.559 16.947 1.00 85.12 84 ARG A CA 1
ATOM 637 C C . ARG A 1 84 ? -15.407 3.691 18.119 1.00 85.12 84 ARG A C 1
ATOM 639 O O . ARG A 1 84 ? -14.285 3.884 18.589 1.00 85.12 84 ARG A O 1
ATOM 646 N N . PRO A 1 85 ? -16.227 2.729 18.581 1.00 79.69 85 PRO A N 1
ATOM 647 C CA . PRO A 1 85 ? -15.720 1.665 19.445 1.00 79.69 85 PRO A CA 1
ATOM 648 C C . PRO A 1 85 ? -14.618 0.882 18.720 1.00 79.69 85 PRO A C 1
ATOM 650 O O . PRO A 1 85 ? -14.538 0.962 17.492 1.00 79.69 85 PRO A O 1
ATOM 653 N N . GLU A 1 86 ? -13.822 0.125 19.476 1.00 73.69 86 GLU A N 1
ATOM 654 C CA . GLU A 1 86 ? -12.811 -0.792 18.937 1.00 73.69 86 GLU A CA 1
ATOM 655 C C . GLU A 1 86 ? -13.414 -1.619 17.793 1.00 73.69 86 GLU A C 1
ATOM 657 O O . GLU A 1 86 ? -14.458 -2.269 17.948 1.00 73.69 86 GLU A O 1
ATOM 662 N N . LEU A 1 87 ? -12.812 -1.504 16.613 1.00 70.88 87 LEU A N 1
ATOM 663 C CA . LEU A 1 87 ? -13.239 -2.205 15.420 1.00 70.88 87 LEU A CA 1
ATOM 664 C C . LEU A 1 87 ? -12.401 -3.477 15.275 1.00 70.88 87 LEU A C 1
ATOM 666 O O . LEU A 1 87 ? -11.216 -3.499 15.603 1.00 70.88 87 LEU A O 1
ATOM 670 N N . PRO A 1 88 ? -12.980 -4.548 14.713 1.00 77.19 88 PRO A N 1
ATOM 671 C CA . PRO A 1 88 ? -12.176 -5.650 14.215 1.00 77.19 88 PRO A CA 1
ATOM 672 C C . PRO A 1 88 ? -11.108 -5.123 13.234 1.00 77.19 88 PRO A C 1
ATOM 674 O O . PRO A 1 88 ? -11.441 -4.252 12.418 1.00 77.19 88 PRO A O 1
ATOM 677 N N . PRO A 1 89 ? -9.862 -5.640 13.257 1.00 72.06 89 PRO A N 1
ATOM 678 C CA . PRO A 1 89 ? -8.778 -5.162 12.395 1.00 72.06 89 PRO A CA 1
ATOM 679 C C . PRO A 1 89 ? -9.155 -5.075 10.915 1.00 72.06 89 PRO A C 1
ATOM 681 O O . PRO A 1 89 ? -8.773 -4.128 10.231 1.00 72.06 89 PRO A O 1
ATOM 684 N N . GLU A 1 90 ? -9.961 -6.013 10.414 1.00 71.19 90 GLU A N 1
ATOM 685 C CA . GLU A 1 90 ? -10.420 -5.997 9.029 1.00 71.19 90 GLU A CA 1
ATOM 686 C C . GLU A 1 90 ? -11.379 -4.850 8.714 1.00 71.19 90 GLU A C 1
ATOM 688 O O . GLU A 1 90 ? -11.352 -4.316 7.609 1.00 71.19 90 GLU A O 1
ATOM 693 N N . GLU A 1 91 ? -12.212 -4.442 9.670 1.00 72.44 91 GLU A N 1
ATOM 694 C CA . GLU A 1 91 ? -13.156 -3.344 9.481 1.00 72.44 91 GLU A CA 1
ATOM 695 C C . GLU A 1 91 ? -12.432 -2.000 9.586 1.00 72.44 91 GLU A C 1
ATOM 697 O O . GLU A 1 91 ? -12.682 -1.104 8.778 1.00 72.44 91 GLU A O 1
ATOM 702 N N . ALA A 1 92 ? -11.472 -1.881 10.510 1.00 71.50 92 ALA A N 1
ATOM 703 C CA . ALA A 1 92 ? -10.572 -0.734 10.579 1.00 71.50 92 ALA A CA 1
ATOM 704 C C . ALA A 1 92 ? -9.760 -0.588 9.278 1.00 71.50 92 ALA A C 1
ATOM 706 O O . ALA A 1 92 ? -9.743 0.491 8.678 1.00 71.50 92 ALA A O 1
ATOM 707 N N . HIS A 1 93 ? -9.155 -1.681 8.794 1.00 71.62 93 HIS A N 1
ATOM 708 C CA . HIS A 1 93 ? -8.410 -1.703 7.535 1.00 71.62 93 HIS A CA 1
ATOM 709 C C . HIS A 1 93 ? -9.310 -1.373 6.341 1.00 71.62 93 HIS A C 1
ATOM 711 O O . HIS A 1 93 ? -8.944 -0.542 5.517 1.00 71.62 93 HIS A O 1
ATOM 717 N N . ARG A 1 94 ? -10.519 -1.948 6.266 1.00 71.62 94 ARG A N 1
ATOM 718 C CA . ARG A 1 94 ? -11.487 -1.660 5.197 1.00 71.62 94 ARG A CA 1
ATOM 719 C C . ARG A 1 94 ? -11.887 -0.188 5.172 1.00 71.62 94 ARG A C 1
ATOM 721 O O . ARG A 1 94 ? -11.949 0.394 4.095 1.00 71.62 94 ARG A O 1
ATOM 728 N N . ILE A 1 95 ? -12.163 0.423 6.326 1.00 69.31 95 ILE A N 1
ATOM 729 C CA . ILE A 1 95 ? -12.523 1.847 6.402 1.00 69.31 95 ILE A CA 1
ATOM 730 C C . ILE A 1 95 ? -11.360 2.720 5.925 1.00 69.31 95 ILE A C 1
ATOM 732 O O . ILE A 1 95 ? -11.580 3.589 5.083 1.00 69.31 95 ILE A O 1
ATOM 736 N N . ARG A 1 96 ? -10.136 2.459 6.402 1.00 70.19 96 ARG A N 1
ATOM 737 C CA . ARG A 1 96 ? -8.927 3.173 5.957 1.00 70.19 96 ARG A CA 1
ATOM 738 C C . ARG A 1 96 ? -8.691 3.017 4.464 1.00 70.19 96 ARG A C 1
ATOM 740 O O . ARG A 1 96 ? -8.438 3.997 3.779 1.00 70.19 96 ARG A O 1
ATOM 747 N N . LEU A 1 97 ? -8.804 1.790 3.962 1.00 68.75 97 LEU A N 1
ATOM 748 C CA . LEU A 1 97 ? -8.651 1.454 2.553 1.00 68.75 97 LEU A CA 1
ATOM 749 C C . LEU A 1 97 ? -9.646 2.234 1.697 1.00 68.75 97 LEU A C 1
ATOM 751 O O . LEU A 1 97 ? -9.247 2.882 0.741 1.00 68.75 97 LEU A O 1
ATOM 755 N N . VAL A 1 98 ? -10.933 2.187 2.039 1.00 68.75 98 VAL A N 1
ATOM 756 C CA . VAL A 1 98 ? -11.985 2.862 1.271 1.00 68.75 98 VAL A CA 1
ATOM 757 C C . VAL A 1 98 ? -11.811 4.379 1.317 1.00 68.75 98 VAL A C 1
ATOM 759 O O . VAL A 1 98 ? -11.992 5.035 0.299 1.00 68.75 98 VAL A O 1
ATOM 762 N N . GLU A 1 99 ? -11.447 4.956 2.462 1.00 68.88 99 GLU A N 1
ATOM 763 C CA . GLU A 1 99 ? -11.201 6.399 2.562 1.00 68.88 99 GLU A CA 1
ATOM 764 C C . GLU A 1 99 ? -9.975 6.815 1.741 1.00 68.88 99 GLU A C 1
ATOM 766 O O . GLU A 1 99 ? -10.089 7.705 0.900 1.00 68.88 99 GLU A O 1
ATOM 771 N N . 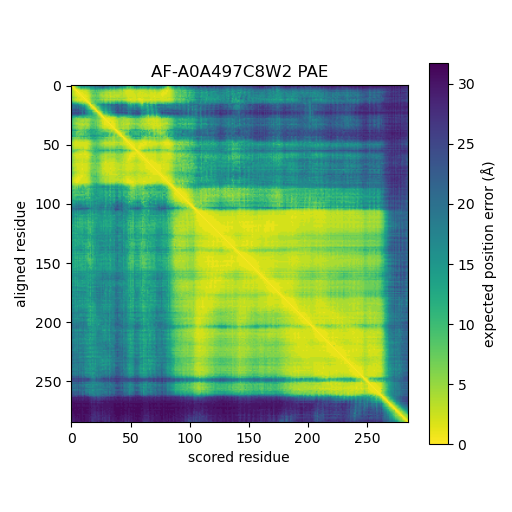ASN A 1 100 ? -8.855 6.098 1.877 1.00 67.50 100 ASN A N 1
ATOM 772 C CA . ASN A 1 100 ? -7.634 6.386 1.132 1.00 67.50 100 ASN A CA 1
ATOM 773 C C . ASN A 1 100 ? -7.788 6.158 -0.377 1.00 67.50 100 ASN A C 1
ATOM 775 O O . ASN A 1 100 ? -7.288 6.960 -1.156 1.00 67.50 100 ASN A O 1
ATOM 779 N N . LEU A 1 101 ? -8.493 5.111 -0.815 1.00 65.81 101 LEU A N 1
ATOM 780 C CA . LEU A 1 101 ? -8.710 4.833 -2.240 1.00 65.81 101 LEU A CA 1
ATOM 781 C C . LEU A 1 101 ? -9.574 5.887 -2.938 1.00 65.81 101 LEU A C 1
ATOM 783 O O . LEU A 1 101 ? -9.444 6.062 -4.148 1.00 65.81 101 LEU A O 1
ATOM 787 N N . HIS A 1 102 ? -10.437 6.585 -2.197 1.00 62.22 102 HIS A N 1
ATOM 788 C CA . HIS A 1 102 ? -11.199 7.718 -2.720 1.00 62.22 102 HIS A CA 1
ATOM 789 C C . HIS A 1 102 ? -10.405 9.034 -2.709 1.00 62.22 102 HIS A C 1
ATOM 791 O O . HIS A 1 102 ? -10.897 10.041 -3.222 1.00 62.22 102 HIS A O 1
ATOM 797 N N . ARG A 1 103 ? -9.183 9.064 -2.157 1.00 66.19 103 ARG A N 1
ATOM 798 C CA . ARG A 1 103 ? -8.312 10.241 -2.249 1.00 66.19 103 ARG A CA 1
ATOM 799 C C . ARG A 1 103 ? -7.718 10.310 -3.650 1.00 66.19 103 ARG A C 1
ATOM 801 O O . ARG A 1 103 ? -7.067 9.372 -4.101 1.00 66.19 103 ARG A O 1
ATOM 808 N N . GLN A 1 104 ? -7.894 11.458 -4.300 1.00 54.56 104 GLN A N 1
ATOM 809 C CA . GLN A 1 104 ? -7.350 11.713 -5.638 1.00 54.56 104 GLN A CA 1
ATOM 810 C C . GLN A 1 104 ? -5.812 11.644 -5.689 1.00 54.56 104 GLN A C 1
ATOM 812 O O . GLN A 1 104 ? -5.261 11.369 -6.748 1.00 54.56 104 GLN A O 1
ATOM 817 N N . ASP A 1 105 ? -5.132 11.789 -4.546 1.00 63.59 105 ASP A N 1
ATOM 818 C CA . ASP A 1 105 ? -3.666 11.823 -4.468 1.00 63.59 105 ASP A CA 1
ATOM 819 C C . ASP A 1 105 ? -3.029 10.577 -3.812 1.00 63.59 105 ASP A C 1
ATOM 821 O O . ASP A 1 105 ? -1.919 10.664 -3.278 1.00 63.59 105 ASP A O 1
ATOM 825 N N . LEU A 1 106 ? -3.729 9.441 -3.709 1.00 73.31 106 LEU A N 1
ATOM 826 C CA . LEU A 1 106 ? -3.107 8.244 -3.131 1.00 73.31 106 LEU A CA 1
ATOM 827 C C . LEU A 1 106 ? -1.964 7.764 -4.037 1.00 73.31 106 LEU A C 1
ATOM 829 O O . LEU A 1 106 ? -2.168 7.571 -5.238 1.00 73.31 106 LEU A O 1
ATOM 833 N N . HIS A 1 107 ? -0.781 7.530 -3.462 1.00 83.44 107 HIS A N 1
ATOM 834 C CA . HIS A 1 107 ? 0.370 7.082 -4.238 1.00 83.44 107 HIS A CA 1
ATOM 835 C C . HIS A 1 107 ? 0.072 5.727 -4.918 1.00 83.44 107 HIS A C 1
ATOM 837 O O . HIS A 1 107 ? -0.534 4.845 -4.292 1.00 83.44 107 HIS A O 1
ATOM 843 N N . PRO A 1 108 ? 0.490 5.504 -6.182 1.00 86.81 108 PRO A N 1
ATOM 844 C CA . PRO A 1 108 ? 0.143 4.283 -6.909 1.00 86.81 108 PRO A CA 1
ATOM 845 C C . PRO A 1 108 ? 0.599 2.987 -6.225 1.00 86.81 108 PRO A C 1
ATOM 847 O O . PRO A 1 108 ? -0.125 1.991 -6.274 1.00 86.81 108 PRO A O 1
ATOM 850 N N . LEU A 1 109 ? 1.761 3.002 -5.556 1.00 86.75 109 LEU A N 1
ATOM 851 C CA . LEU A 1 109 ? 2.252 1.860 -4.769 1.00 86.75 109 LEU A CA 1
ATOM 852 C C . LEU A 1 109 ? 1.280 1.487 -3.650 1.00 86.75 109 LEU A C 1
ATOM 854 O O . LEU A 1 109 ? 0.934 0.317 -3.496 1.00 86.75 109 LEU A O 1
ATOM 858 N N . ASP A 1 110 ? 0.793 2.481 -2.914 1.00 83.94 110 ASP A N 1
ATOM 859 C CA . ASP A 1 110 ? -0.095 2.252 -1.778 1.00 83.94 110 ASP A CA 1
ATOM 860 C C . ASP A 1 110 ? -1.457 1.781 -2.262 1.00 83.94 110 ASP A C 1
ATOM 862 O O . ASP A 1 110 ? -2.018 0.832 -1.719 1.00 83.94 110 ASP A O 1
ATOM 866 N N . ARG A 1 111 ? -1.956 2.367 -3.358 1.00 85.88 111 ARG A N 1
ATOM 867 C CA . ARG A 1 111 ? -3.182 1.911 -4.017 1.00 85.88 111 ARG A CA 1
ATOM 868 C C . ARG A 1 111 ? -3.082 0.440 -4.422 1.00 85.88 111 ARG A C 1
ATOM 870 O O . ARG A 1 111 ? -3.999 -0.339 -4.155 1.00 85.88 111 ARG A O 1
ATOM 877 N N . ALA A 1 112 ? -1.980 0.056 -5.065 1.00 90.06 112 ALA A N 1
ATOM 878 C CA . ALA A 1 112 ? -1.744 -1.316 -5.496 1.00 90.06 112 ALA A CA 1
ATOM 879 C C . ALA A 1 112 ? -1.648 -2.269 -4.297 1.00 90.06 112 ALA A C 1
ATOM 881 O O . ALA A 1 112 ? -2.286 -3.328 -4.298 1.00 90.06 112 ALA A O 1
ATOM 882 N N . ALA A 1 113 ? -0.891 -1.881 -3.267 1.00 89.56 113 ALA A N 1
ATOM 883 C CA . ALA A 1 113 ? -0.683 -2.694 -2.082 1.00 89.56 113 ALA A CA 1
ATOM 884 C C . ALA A 1 113 ? -1.992 -2.927 -1.330 1.00 89.56 113 ALA A C 1
ATOM 886 O O . ALA A 1 113 ? -2.357 -4.065 -1.045 1.00 89.56 113 ALA A O 1
ATOM 887 N N . ALA A 1 114 ? -2.750 -1.862 -1.096 1.00 86.25 114 ALA A N 1
ATOM 888 C CA . ALA A 1 114 ? -3.972 -1.907 -0.318 1.00 86.25 114 ALA A CA 1
ATOM 889 C C . ALA A 1 114 ? -5.068 -2.751 -1.013 1.00 86.25 114 ALA A C 1
ATOM 891 O O . ALA A 1 114 ? -5.742 -3.556 -0.367 1.00 86.25 114 ALA A O 1
ATOM 892 N N . LEU A 1 115 ? -5.177 -2.679 -2.349 1.00 89.69 115 LEU A N 1
ATOM 893 C CA . LEU A 1 115 ? -6.047 -3.576 -3.125 1.00 89.69 115 LEU A CA 1
ATOM 894 C C . LEU A 1 115 ? -5.634 -5.049 -3.002 1.00 89.69 115 LEU A C 1
ATOM 896 O O . LEU A 1 115 ? -6.491 -5.926 -2.879 1.00 89.69 115 LEU A O 1
ATOM 900 N N . LYS A 1 116 ? -4.329 -5.336 -3.038 1.00 93.44 116 LYS A N 1
ATOM 901 C CA . LYS A 1 116 ? -3.813 -6.706 -2.934 1.00 93.44 116 LYS A CA 1
ATOM 902 C C . LYS A 1 116 ? -3.964 -7.278 -1.526 1.00 93.44 116 LYS A C 1
ATOM 904 O O . LYS A 1 116 ? -4.369 -8.432 -1.413 1.00 93.44 116 LYS A O 1
ATOM 909 N N . ILE A 1 117 ? -3.762 -6.474 -0.481 1.00 92.62 117 ILE A N 1
ATOM 910 C CA . ILE A 1 117 ? -4.057 -6.847 0.911 1.00 92.62 117 ILE A CA 1
ATOM 911 C C . ILE A 1 117 ? -5.536 -7.216 1.056 1.00 92.62 117 ILE A C 1
ATOM 913 O O . ILE A 1 117 ? -5.853 -8.283 1.578 1.00 92.62 117 ILE A O 1
ATOM 917 N N . ALA A 1 118 ? -6.448 -6.384 0.540 1.00 91.25 118 ALA A N 1
ATOM 918 C CA . ALA A 1 118 ? -7.883 -6.657 0.605 1.00 91.25 118 ALA A CA 1
ATOM 919 C C . ALA A 1 118 ? -8.261 -7.973 -0.092 1.00 91.25 118 ALA A C 1
ATOM 921 O O . ALA A 1 118 ? -9.066 -8.750 0.426 1.00 91.25 118 ALA A O 1
ATOM 922 N N . TRP A 1 119 ? -7.659 -8.245 -1.252 1.00 94.94 119 TRP A N 1
ATOM 923 C CA . TRP A 1 119 ? -7.889 -9.487 -1.984 1.00 94.94 119 TRP A CA 1
ATOM 924 C C . TRP A 1 119 ? -7.321 -10.718 -1.2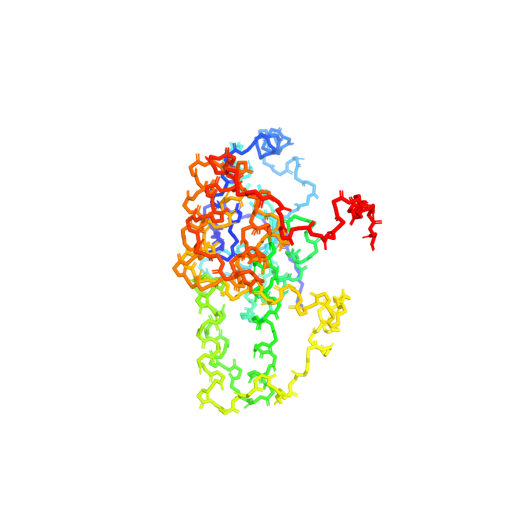69 1.00 94.94 119 TRP A C 1
ATOM 926 O O . TRP A 1 119 ? -8.003 -11.742 -1.180 1.00 94.94 119 TRP A O 1
ATOM 936 N N . PHE A 1 120 ? -6.118 -10.616 -0.704 1.00 95.75 120 PHE A N 1
ATOM 937 C CA . PHE A 1 120 ? -5.529 -11.667 0.123 1.00 95.75 120 PHE A CA 1
ATOM 938 C C . PHE A 1 120 ? -6.368 -11.957 1.362 1.00 95.75 120 PHE A C 1
ATOM 940 O O . PHE A 1 120 ? -6.697 -13.114 1.617 1.00 95.75 120 PHE A O 1
ATOM 947 N N . PHE A 1 121 ? -6.800 -10.923 2.079 1.00 93.88 121 PHE A N 1
ATOM 948 C CA . PHE A 1 121 ? -7.648 -11.089 3.252 1.00 93.88 121 PHE A CA 1
ATOM 949 C C . PHE A 1 121 ? -8.995 -11.745 2.907 1.00 93.88 121 PHE A C 1
ATOM 951 O O . PHE A 1 121 ? -9.461 -12.631 3.622 1.00 93.88 121 PHE A O 1
ATOM 958 N N . ALA A 1 122 ? -9.610 -11.366 1.782 1.00 93.69 122 ALA A N 1
ATOM 959 C CA . ALA A 1 122 ? -10.850 -11.989 1.324 1.00 93.69 122 ALA A CA 1
ATOM 960 C C . ALA A 1 122 ? -10.680 -13.492 1.039 1.00 93.69 122 ALA A C 1
ATOM 962 O O . ALA A 1 122 ? -11.555 -14.279 1.396 1.00 93.69 122 ALA A O 1
ATOM 963 N N . ASN A 1 123 ? -9.553 -13.893 0.444 1.00 96.31 123 ASN A N 1
ATOM 964 C CA . ASN A 1 123 ? -9.240 -15.305 0.216 1.00 96.31 123 ASN A CA 1
ATOM 965 C C . ASN A 1 123 ? -8.939 -16.043 1.523 1.00 96.31 123 ASN A C 1
ATOM 967 O O . ASN A 1 123 ? -9.487 -17.118 1.739 1.00 96.31 123 ASN A O 1
ATOM 971 N N . ALA A 1 124 ? -8.164 -15.442 2.428 1.00 95.56 124 ALA A N 1
ATOM 972 C CA . ALA A 1 124 ? -7.895 -16.005 3.751 1.00 95.56 124 ALA A CA 1
ATOM 973 C C . ALA A 1 124 ? -9.196 -16.300 4.516 1.00 95.56 124 ALA A C 1
ATOM 975 O O . ALA A 1 124 ? -9.342 -17.350 5.142 1.00 95.56 124 ALA A O 1
ATOM 976 N N . LYS A 1 125 ? -10.181 -15.402 4.406 1.00 93.56 125 LYS A N 1
ATOM 977 C CA . LYS A 1 125 ? -11.509 -15.602 4.983 1.00 93.56 125 LYS A CA 1
ATOM 978 C C . LYS A 1 125 ? -12.242 -16.804 4.391 1.00 93.56 125 LYS A C 1
ATOM 980 O O . LYS A 1 125 ? -12.763 -17.617 5.149 1.00 93.56 125 LYS A O 1
ATOM 985 N N . GLU A 1 126 ? -12.276 -16.923 3.068 1.00 94.69 126 GLU A N 1
ATOM 986 C CA . GLU A 1 126 ? -12.947 -18.036 2.383 1.00 94.69 126 GLU A CA 1
ATOM 987 C C . GLU A 1 126 ? -12.265 -19.384 2.667 1.00 94.69 126 GLU A C 1
ATOM 989 O O . GLU A 1 126 ? -12.920 -20.414 2.788 1.00 94.69 126 GLU A O 1
ATOM 994 N N . MET A 1 127 ? -10.947 -19.365 2.861 1.00 94.75 127 MET A N 1
ATOM 995 C CA . MET A 1 127 ? -10.141 -20.534 3.217 1.00 94.75 127 MET A CA 1
ATOM 996 C C . MET A 1 127 ? -10.229 -20.914 4.707 1.00 94.75 127 MET A C 1
ATOM 998 O O . MET A 1 127 ? -9.654 -21.919 5.118 1.00 94.75 127 MET A O 1
ATOM 1002 N N . GLY A 1 128 ? -10.941 -20.135 5.531 1.00 94.94 128 GLY A N 1
ATOM 1003 C CA . GLY A 1 128 ? -11.124 -20.413 6.959 1.00 94.94 128 GLY A CA 1
ATOM 1004 C C . GLY A 1 128 ? -9.952 -20.013 7.863 1.00 94.94 128 GLY A C 1
ATOM 1005 O O . GLY A 1 128 ? -9.966 -20.356 9.042 1.00 94.94 128 GLY A O 1
ATOM 1006 N N . ILE A 1 129 ? -8.982 -19.254 7.350 1.00 96.19 129 ILE A N 1
ATOM 1007 C CA . ILE A 1 129 ? -7.781 -18.771 8.065 1.00 96.19 129 ILE A CA 1
ATOM 1008 C C . ILE A 1 129 ? -7.867 -17.268 8.384 1.00 96.19 129 ILE A C 1
ATOM 1010 O O . ILE A 1 129 ? -6.880 -16.533 8.427 1.00 96.19 129 ILE A O 1
ATOM 1014 N N . GLU A 1 130 ? -9.094 -16.777 8.583 1.00 93.75 130 GLU A N 1
ATOM 1015 C CA . GLU A 1 130 ? -9.373 -15.361 8.852 1.00 93.75 130 GLU A CA 1
ATOM 1016 C C . GLU A 1 130 ? -8.687 -14.872 10.137 1.00 93.75 130 GLU A C 1
ATOM 1018 O O . GLU A 1 130 ? -8.328 -13.702 10.232 1.00 93.75 130 GLU A O 1
ATOM 1023 N N . GLN A 1 131 ? -8.508 -15.736 11.141 1.00 91.31 131 GLN A N 1
ATOM 1024 C CA . GLN A 1 131 ? -7.975 -15.328 12.445 1.00 91.31 131 GLN A CA 1
ATOM 1025 C C . GLN A 1 131 ? -6.483 -14.992 12.379 1.00 91.31 131 GLN A C 1
ATOM 1027 O O . GLN A 1 131 ? -6.039 -14.002 12.956 1.00 91.31 131 GLN A O 1
ATOM 1032 N N . GLU A 1 132 ? -5.709 -15.786 11.654 1.00 94.38 132 GLU A N 1
ATOM 1033 C CA . GLU A 1 132 ? -4.296 -15.568 11.376 1.00 94.38 132 GLU A CA 1
ATOM 1034 C C . GLU A 1 132 ? -4.111 -14.312 10.521 1.00 94.38 132 GLU A C 1
ATOM 1036 O O . GLU A 1 132 ? -3.325 -13.432 10.873 1.00 94.38 132 GLU A O 1
ATOM 1041 N N . ALA A 1 133 ? -4.920 -14.162 9.469 1.00 93.19 133 ALA A N 1
ATOM 1042 C CA . ALA A 1 133 ? -4.893 -12.970 8.628 1.00 93.19 133 ALA A CA 1
ATOM 1043 C C . ALA A 1 133 ? -5.277 -11.694 9.404 1.00 93.19 133 ALA A C 1
ATOM 1045 O O . ALA A 1 133 ? -4.669 -10.643 9.208 1.00 93.19 133 ALA A O 1
ATOM 1046 N N . ARG A 1 134 ? -6.238 -11.775 10.338 1.00 90.81 134 ARG A N 1
ATOM 1047 C CA . ARG A 1 134 ? -6.592 -10.668 11.246 1.00 90.81 134 ARG A CA 1
ATOM 1048 C C . ARG A 1 134 ? -5.426 -10.258 12.135 1.00 90.81 134 ARG A C 1
ATOM 1050 O O . ARG A 1 134 ? -5.235 -9.064 12.349 1.00 90.81 134 ARG A O 1
ATOM 1057 N N . LYS A 1 135 ? -4.655 -11.221 12.653 1.00 89.88 135 LYS A N 1
ATOM 1058 C CA . LYS A 1 135 ? -3.463 -10.920 13.461 1.00 89.88 135 LYS A CA 1
ATOM 1059 C C . LYS A 1 135 ? -2.442 -10.135 12.649 1.00 89.88 135 LYS A C 1
ATOM 1061 O O . LYS A 1 135 ? -1.913 -9.167 13.169 1.00 89.88 135 LYS A O 1
ATOM 1066 N N . ILE A 1 136 ? -2.214 -10.512 11.391 1.00 91.50 136 ILE A N 1
ATOM 1067 C CA . ILE A 1 136 ? -1.306 -9.796 10.481 1.00 91.50 136 ILE A CA 1
ATOM 1068 C C . ILE A 1 136 ? -1.803 -8.363 10.228 1.00 91.50 136 ILE A C 1
ATOM 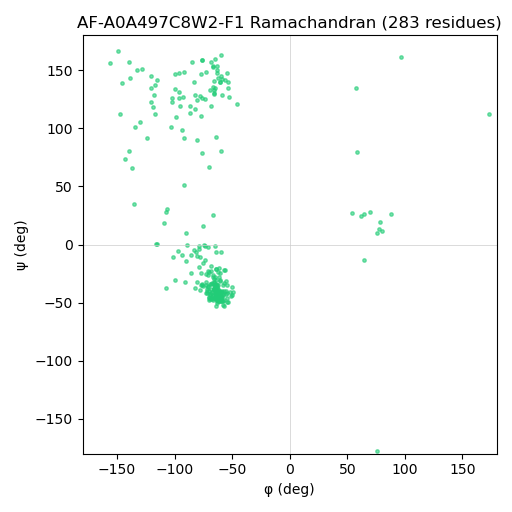1070 O O . ILE A 1 136 ? -1.048 -7.408 10.393 1.00 91.50 136 ILE A O 1
ATOM 1074 N N . LEU A 1 137 ? -3.092 -8.182 9.907 1.00 87.19 137 LEU A N 1
ATOM 1075 C CA . LEU A 1 137 ? -3.675 -6.849 9.682 1.00 87.19 137 LEU A CA 1
ATOM 1076 C C . LEU A 1 137 ? -3.689 -5.953 10.928 1.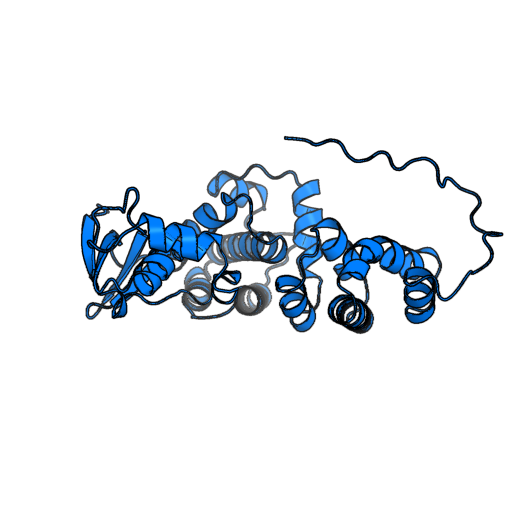00 87.19 137 LEU A C 1
ATOM 1078 O O . LEU A 1 137 ? -3.711 -4.730 10.799 1.00 87.19 137 LEU A O 1
ATOM 1082 N N . GLY A 1 138 ? -3.741 -6.551 12.119 1.00 81.12 138 GLY A N 1
ATOM 1083 C CA . GLY A 1 138 ? -3.773 -5.836 13.392 1.00 81.12 138 GLY A CA 1
ATOM 1084 C C . GLY A 1 138 ? -2.408 -5.348 13.879 1.00 81.12 138 GLY A C 1
ATOM 1085 O O . GLY A 1 138 ? -2.364 -4.591 14.847 1.00 81.12 138 GLY A O 1
ATOM 1086 N N . GLN A 1 139 ? -1.312 -5.774 13.246 1.00 83.19 139 GLN A N 1
ATOM 1087 C CA . GLN A 1 139 ? 0.034 -5.337 13.605 1.00 83.19 139 GLN A CA 1
ATOM 1088 C C . GLN A 1 139 ? 0.333 -3.931 13.076 1.00 83.19 139 GLN A C 1
ATOM 1090 O O . GLN A 1 139 ? -0.117 -3.523 12.003 1.00 83.19 139 GLN A O 1
ATOM 1095 N N . GLU A 1 140 ? 1.135 -3.191 13.835 1.00 76.00 140 GLU A N 1
ATOM 1096 C CA . GLU A 1 140 ? 1.672 -1.898 13.424 1.00 76.00 140 GLU A CA 1
ATOM 1097 C C . GLU A 1 140 ? 2.876 -2.120 12.503 1.00 76.00 140 GLU A C 1
ATOM 1099 O O . GLU A 1 140 ? 4.010 -2.259 12.952 1.00 76.00 140 GLU A O 1
ATOM 1104 N N . GLN A 1 141 ? 2.601 -2.202 11.201 1.00 81.31 141 GLN A N 1
ATOM 1105 C CA . GLN A 1 141 ? 3.595 -2.503 10.174 1.00 81.31 141 GLN A CA 1
ATOM 1106 C C . GLN A 1 141 ? 3.269 -1.847 8.828 1.00 81.31 141 GLN A C 1
ATOM 1108 O O . GLN A 1 141 ? 2.151 -1.372 8.596 1.00 81.31 141 GLN A O 1
ATOM 1113 N N . THR A 1 142 ? 4.256 -1.830 7.929 1.00 81.38 142 THR A N 1
ATOM 1114 C CA . THR A 1 142 ? 4.108 -1.245 6.590 1.00 81.38 142 THR A CA 1
ATOM 1115 C C . THR A 1 142 ? 3.145 -2.073 5.719 1.00 81.38 142 THR A C 1
ATOM 1117 O O . THR A 1 142 ? 2.974 -3.282 5.943 1.00 81.38 142 THR A O 1
ATOM 1120 N N . PRO A 1 143 ? 2.534 -1.474 4.676 1.00 83.12 143 PRO A N 1
ATOM 1121 C CA . PRO A 1 143 ? 1.737 -2.226 3.704 1.00 83.12 143 PRO A CA 1
ATOM 1122 C C . PRO A 1 143 ? 2.524 -3.358 3.027 1.00 83.12 143 PRO A C 1
ATOM 1124 O O . PRO A 1 143 ? 1.962 -4.410 2.734 1.00 83.12 143 PRO A O 1
ATOM 1127 N N . GLN A 1 144 ? 3.825 -3.160 2.810 1.00 83.62 144 GLN A N 1
ATOM 1128 C CA . GLN A 1 144 ? 4.697 -4.137 2.165 1.00 83.62 144 GLN A CA 1
ATOM 1129 C C . GLN A 1 144 ? 4.931 -5.361 3.063 1.00 83.62 144 GLN A C 1
ATOM 1131 O O . GLN A 1 144 ? 4.703 -6.486 2.625 1.00 83.62 144 GLN A O 1
ATOM 1136 N N . THR A 1 145 ? 5.261 -5.150 4.341 1.00 87.62 145 THR A N 1
ATOM 1137 C CA . THR A 1 145 ? 5.398 -6.241 5.322 1.00 87.62 145 THR A CA 1
ATOM 1138 C C . THR A 1 145 ? 4.082 -7.007 5.473 1.00 87.62 145 THR A C 1
ATOM 1140 O O . THR A 1 145 ? 4.058 -8.233 5.411 1.00 87.62 145 THR A O 1
ATOM 1143 N N . THR A 1 146 ? 2.957 -6.286 5.537 1.00 90.62 146 THR A N 1
ATOM 1144 C CA . THR A 1 146 ? 1.617 -6.895 5.587 1.00 90.62 146 THR A CA 1
ATOM 1145 C C . THR A 1 146 ? 1.356 -7.802 4.376 1.00 90.62 146 THR A C 1
ATOM 1147 O O . THR A 1 146 ? 0.796 -8.889 4.516 1.00 90.62 146 THR A O 1
ATOM 1150 N N . LEU A 1 147 ? 1.745 -7.373 3.168 1.00 91.31 147 LEU A N 1
ATOM 1151 C CA . LEU A 1 147 ? 1.601 -8.174 1.949 1.00 91.31 147 LEU A CA 1
ATOM 1152 C C . LEU A 1 147 ? 2.452 -9.440 1.972 1.00 91.31 147 LEU A C 1
ATOM 1154 O O . LEU A 1 147 ? 1.977 -10.486 1.530 1.00 91.31 147 LEU A O 1
ATOM 1158 N N . GLU A 1 148 ? 3.693 -9.339 2.436 1.00 92.25 148 GLU A N 1
ATOM 1159 C CA . GLU A 1 148 ? 4.633 -10.458 2.510 1.00 92.25 148 GLU A CA 1
ATOM 1160 C C . GLU A 1 148 ? 4.157 -11.512 3.512 1.00 92.25 148 GLU A C 1
ATOM 1162 O O . GLU A 1 148 ? 4.090 -12.698 3.175 1.00 92.25 148 GLU A O 1
ATOM 1167 N N . GLU A 1 149 ? 3.720 -11.084 4.697 1.00 94.88 149 GLU A N 1
ATOM 1168 C CA . GLU A 1 149 ? 3.154 -11.972 5.713 1.00 94.88 149 GLU A CA 1
ATOM 1169 C C . GLU A 1 149 ? 1.863 -12.643 5.229 1.00 94.88 149 GLU A C 1
ATOM 1171 O O . GLU A 1 149 ? 1.728 -13.863 5.329 1.00 94.88 149 GLU A O 1
ATOM 1176 N N . LEU A 1 150 ? 0.929 -11.886 4.634 1.00 95.12 150 LEU A N 1
ATOM 1177 C CA . LEU A 1 150 ? -0.306 -12.459 4.083 1.00 95.12 150 LEU A CA 1
ATOM 1178 C C . LEU A 1 150 ? -0.033 -13.416 2.922 1.00 95.12 150 LEU A C 1
ATOM 1180 O O . LEU A 1 150 ? -0.687 -14.451 2.818 1.00 95.12 150 LEU A O 1
ATOM 1184 N N . SER A 1 151 ? 0.917 -13.087 2.044 1.00 95.06 151 SER A N 1
ATOM 1185 C CA . SER A 1 151 ? 1.306 -13.960 0.934 1.00 95.06 151 SER A CA 1
ATOM 1186 C C . SER A 1 151 ? 1.909 -15.265 1.445 1.00 95.06 151 SER A C 1
ATOM 1188 O O . SER A 1 151 ? 1.612 -16.327 0.894 1.00 95.06 151 SER A O 1
ATOM 1190 N N . THR A 1 152 ? 2.738 -15.191 2.487 1.00 96.44 152 THR A N 1
ATOM 1191 C CA . THR A 1 152 ? 3.350 -16.359 3.130 1.00 96.44 152 THR A CA 1
ATOM 1192 C C . THR A 1 152 ? 2.276 -17.231 3.764 1.00 96.44 152 THR A C 1
ATOM 1194 O O . THR A 1 152 ? 2.153 -18.394 3.388 1.00 96.44 152 THR A O 1
ATOM 1197 N N . LEU A 1 153 ? 1.417 -16.645 4.605 1.00 96.81 153 LEU A N 1
ATOM 1198 C CA . LEU A 1 153 ? 0.294 -17.336 5.239 1.00 96.81 153 LEU A CA 1
ATOM 1199 C C . LEU A 1 153 ? -0.594 -18.038 4.202 1.00 96.81 153 LEU A C 1
ATOM 1201 O O . LEU A 1 153 ? -0.914 -19.211 4.335 1.00 96.81 153 LEU A O 1
ATOM 1205 N N . LEU A 1 154 ? -0.991 -17.337 3.141 1.00 96.00 154 LEU A N 1
ATOM 1206 C CA . LEU A 1 154 ? -1.826 -17.925 2.095 1.00 96.00 154 LEU A CA 1
ATOM 1207 C C . LEU A 1 154 ? -1.126 -19.104 1.404 1.00 96.00 154 LEU A C 1
ATOM 1209 O O . LEU A 1 154 ? -1.750 -20.141 1.178 1.00 96.00 154 LEU A O 1
ATOM 1213 N N . SER A 1 155 ? 0.164 -18.963 1.096 1.00 95.12 155 SER A N 1
ATOM 1214 C CA . SER A 1 155 ? 0.946 -20.014 0.434 1.00 95.12 155 SER A CA 1
ATOM 1215 C C . SER A 1 155 ? 1.099 -21.264 1.308 1.00 95.12 155 SER A C 1
ATOM 1217 O O . SER A 1 155 ? 1.044 -22.374 0.787 1.00 95.12 155 SER A O 1
ATOM 1219 N N . GLU A 1 156 ? 1.232 -21.104 2.629 1.00 96.38 156 GLU A N 1
ATOM 1220 C CA . GLU A 1 156 ? 1.256 -22.214 3.598 1.00 96.38 156 GLU A CA 1
ATOM 1221 C C . GLU A 1 156 ? -0.063 -23.002 3.644 1.00 96.38 156 GLU A C 1
ATOM 1223 O O . GLU A 1 156 ? -0.081 -24.162 4.053 1.00 96.38 156 GLU A O 1
ATOM 1228 N N . HIS A 1 157 ? -1.158 -22.389 3.191 1.00 95.88 157 HIS A N 1
ATOM 1229 C CA . HIS A 1 157 ? -2.495 -22.973 3.134 1.00 95.88 157 HIS A CA 1
ATOM 1230 C C . HIS A 1 157 ? -2.942 -23.313 1.699 1.00 95.88 157 HIS A C 1
ATOM 1232 O O . HIS A 1 157 ? -4.137 -23.317 1.407 1.00 95.88 157 HIS A O 1
ATOM 1238 N N . ASP A 1 158 ? -1.995 -23.604 0.800 1.00 92.88 158 ASP A N 1
ATOM 1239 C CA . ASP A 1 158 ? -2.242 -24.031 -0.588 1.00 92.88 158 ASP A CA 1
ATOM 1240 C C . ASP A 1 158 ? -2.979 -22.996 -1.464 1.00 92.88 158 ASP A C 1
ATOM 1242 O O . ASP A 1 158 ? -3.612 -23.333 -2.471 1.00 92.88 158 ASP A O 1
ATOM 1246 N N . PHE A 1 159 ? -2.897 -21.706 -1.126 1.00 95.19 159 PHE A N 1
ATOM 1247 C CA . PHE A 1 159 ? -3.435 -20.655 -1.984 1.00 95.19 159 PHE A CA 1
ATOM 1248 C C . PHE A 1 159 ? -2.622 -20.510 -3.274 1.00 95.19 159 PHE A C 1
ATOM 1250 O O . PHE A 1 159 ? -1.402 -20.340 -3.254 1.00 95.19 159 PHE A O 1
ATOM 1257 N N . ALA A 1 160 ? -3.320 -20.445 -4.407 1.00 91.00 160 ALA A N 1
ATOM 1258 C CA . ALA A 1 160 ? -2.734 -20.097 -5.693 1.00 91.00 160 ALA A CA 1
ATOM 1259 C C . ALA A 1 160 ? -3.415 -18.843 -6.270 1.00 91.00 160 ALA A C 1
ATOM 1261 O O . ALA A 1 160 ? -4.616 -18.879 -6.549 1.00 91.00 160 ALA A O 1
ATOM 1262 N N . PRO A 1 161 ? -2.666 -17.763 -6.577 1.00 89.56 161 PRO A N 1
ATOM 1263 C CA . PRO A 1 161 ? -3.232 -16.558 -7.188 1.00 89.56 161 PRO A CA 1
ATOM 1264 C C . PRO A 1 161 ? -3.957 -16.794 -8.522 1.00 89.56 161 PRO A C 1
ATOM 1266 O O . PRO A 1 161 ? -4.771 -15.974 -8.942 1.00 89.56 161 PRO A O 1
ATOM 1269 N N . THR A 1 162 ? -3.636 -17.894 -9.209 1.00 89.75 162 THR A N 1
ATOM 1270 C CA . THR A 1 162 ? -4.236 -18.294 -10.488 1.00 89.75 162 THR A CA 1
ATOM 1271 C C . THR A 1 162 ? -5.625 -18.912 -10.336 1.00 89.75 162 THR A C 1
ATOM 1273 O O . THR A 1 162 ? -6.407 -18.848 -11.281 1.00 89.75 162 THR A O 1
ATOM 1276 N N . HIS A 1 163 ? -5.940 -19.477 -9.167 1.00 89.88 163 HIS A N 1
ATOM 1277 C CA . HIS A 1 163 ? -7.217 -20.126 -8.861 1.00 89.88 163 HIS A CA 1
ATOM 1278 C C . HIS A 1 163 ? -7.690 -19.705 -7.461 1.00 89.88 163 HIS A C 1
ATOM 1280 O O . HIS A 1 163 ? -7.711 -20.525 -6.542 1.00 89.88 163 HIS A O 1
ATOM 1286 N N . PRO A 1 164 ? -8.018 -18.417 -7.263 1.00 94.06 164 PRO A N 1
ATOM 1287 C CA . PRO A 1 164 ? -8.400 -17.919 -5.952 1.00 94.06 164 PRO A CA 1
ATOM 1288 C C . PRO A 1 164 ? -9.803 -18.401 -5.566 1.00 94.06 164 PRO A C 1
ATOM 1290 O O . PRO A 1 164 ? -10.681 -18.526 -6.421 1.00 94.06 164 PRO A O 1
ATOM 1293 N N . ALA A 1 165 ? -10.033 -18.601 -4.269 1.00 93.50 165 ALA A N 1
ATOM 1294 C CA . ALA A 1 165 ? -11.362 -18.886 -3.731 1.00 93.50 165 ALA A CA 1
ATOM 1295 C C . ALA A 1 165 ? -12.301 -17.672 -3.872 1.00 93.50 165 ALA A C 1
ATOM 1297 O O . ALA A 1 165 ? -13.493 -17.827 -4.123 1.00 93.50 165 ALA A O 1
ATOM 1298 N N . VAL A 1 166 ? -11.744 -16.459 -3.775 1.00 95.62 166 VAL A N 1
ATOM 1299 C CA . VAL A 1 166 ? -12.442 -15.193 -4.022 1.00 95.62 166 VAL A CA 1
ATOM 1300 C C . VAL A 1 166 ? -11.770 -14.456 -5.173 1.00 95.62 166 VAL A C 1
ATOM 1302 O O . VAL A 1 166 ? -10.599 -14.066 -5.095 1.00 95.62 166 VAL A O 1
ATOM 1305 N N . VAL A 1 167 ? -12.516 -14.228 -6.252 1.00 95.81 167 VAL A N 1
ATOM 1306 C CA . VAL A 1 167 ? -12.010 -13.504 -7.422 1.00 95.81 167 VAL A CA 1
ATOM 1307 C C . VAL A 1 167 ? -11.943 -11.998 -7.166 1.00 95.81 167 VAL A C 1
ATOM 1309 O O . VAL A 1 167 ? -12.616 -11.453 -6.293 1.00 95.81 167 VAL A O 1
ATOM 1312 N N . TRP A 1 168 ? -11.118 -11.303 -7.949 1.00 94.56 168 TRP A N 1
ATOM 1313 C CA . TRP A 1 168 ? -10.925 -9.857 -7.820 1.00 94.56 168 TRP A CA 1
ATOM 1314 C C . TRP A 1 168 ? -12.220 -9.056 -7.919 1.00 94.56 168 TRP A C 1
ATOM 1316 O O . TRP A 1 168 ? -12.416 -8.127 -7.142 1.00 94.56 168 TRP A O 1
ATOM 1326 N N . ASP A 1 169 ? -13.095 -9.415 -8.855 1.00 93.06 169 ASP A N 1
ATOM 1327 C CA . ASP A 1 169 ? -14.300 -8.637 -9.134 1.00 93.06 169 ASP A CA 1
ATOM 1328 C C . ASP A 1 169 ? -15.262 -8.653 -7.930 1.00 93.06 169 ASP A C 1
ATOM 1330 O O . ASP A 1 169 ? -15.865 -7.631 -7.614 1.00 93.06 169 ASP A O 1
ATOM 1334 N N . ASP A 1 170 ? -15.315 -9.750 -7.165 1.00 93.38 170 ASP A N 1
ATOM 1335 C CA . ASP A 1 170 ? -16.089 -9.818 -5.918 1.00 93.38 170 ASP A CA 1
ATOM 1336 C C . ASP A 1 170 ? -15.555 -8.850 -4.858 1.00 93.38 170 ASP A C 1
ATOM 1338 O O . ASP A 1 170 ? -16.327 -8.190 -4.159 1.00 93.38 170 ASP A O 1
ATOM 1342 N N . VAL A 1 171 ? -14.230 -8.749 -4.733 1.00 91.50 171 VAL A N 1
ATOM 1343 C CA . VAL A 1 171 ? -13.583 -7.844 -3.772 1.00 91.50 171 VAL A CA 1
ATOM 1344 C C . VAL A 1 171 ? -13.801 -6.390 -4.177 1.00 91.50 171 VAL A C 1
ATOM 1346 O O . VAL A 1 171 ? -14.200 -5.581 -3.342 1.00 91.50 171 VAL A O 1
ATOM 1349 N N . LEU A 1 172 ? -13.610 -6.065 -5.456 1.00 90.25 172 LEU A N 1
ATOM 1350 C CA . LEU A 1 172 ? -13.819 -4.718 -5.989 1.00 90.25 172 LEU A CA 1
ATOM 1351 C C . LEU A 1 172 ? -15.275 -4.262 -5.813 1.00 90.25 172 LEU A C 1
ATOM 1353 O O . LEU A 1 172 ? -15.511 -3.168 -5.300 1.00 90.25 172 LEU A O 1
ATOM 1357 N N . ASN A 1 173 ? -16.243 -5.136 -6.109 1.00 89.25 173 ASN A N 1
ATOM 1358 C CA . ASN A 1 173 ? -17.667 -4.863 -5.906 1.00 89.25 173 ASN A CA 1
ATOM 1359 C C . ASN A 1 173 ? -18.007 -4.604 -4.430 1.00 89.25 173 ASN A C 1
ATOM 1361 O O . ASN A 1 173 ? -18.738 -3.665 -4.121 1.00 89.25 173 ASN A O 1
ATOM 1365 N N . ARG A 1 174 ? -17.453 -5.394 -3.497 1.00 86.81 174 ARG A N 1
ATOM 1366 C CA . ARG A 1 174 ? -17.648 -5.190 -2.046 1.00 86.81 174 ARG A CA 1
ATOM 1367 C C . ARG A 1 174 ? -17.067 -3.865 -1.553 1.00 86.81 174 ARG A C 1
ATOM 1369 O O . ARG A 1 174 ? -17.580 -3.299 -0.590 1.00 86.81 174 ARG A O 1
ATOM 1376 N N . LEU A 1 175 ? -15.999 -3.392 -2.189 1.00 83.19 175 LEU A N 1
ATOM 1377 C CA . LEU A 1 175 ? -15.362 -2.114 -1.878 1.00 83.19 175 LEU A CA 1
ATOM 1378 C C . LEU A 1 175 ? -16.007 -0.926 -2.610 1.00 83.19 175 LEU A C 1
ATOM 1380 O O . LEU A 1 175 ? -15.691 0.212 -2.278 1.00 83.19 175 LEU A O 1
ATOM 1384 N N . GLY A 1 176 ? -16.911 -1.174 -3.565 1.00 82.88 176 GLY A N 1
ATOM 1385 C CA . GLY A 1 176 ? -17.529 -0.133 -4.388 1.00 82.88 176 GLY A CA 1
ATOM 1386 C C . GLY A 1 176 ? -16.557 0.513 -5.378 1.00 82.88 176 GLY A C 1
ATOM 1387 O O . GLY A 1 176 ? -16.721 1.680 -5.717 1.00 82.88 176 GLY A O 1
ATOM 1388 N N . ILE A 1 177 ? -15.529 -0.222 -5.809 1.00 84.00 177 ILE A N 1
ATOM 1389 C CA . ILE A 1 177 ? -14.478 0.283 -6.694 1.00 84.00 177 ILE A CA 1
ATOM 1390 C C . ILE A 1 177 ? -14.733 -0.224 -8.104 1.00 84.00 177 ILE A C 1
ATOM 1392 O O . ILE A 1 177 ? -14.727 -1.433 -8.337 1.00 84.00 177 ILE A O 1
ATOM 1396 N N . ASP A 1 178 ? -14.860 0.696 -9.053 1.00 85.00 178 ASP A N 1
ATOM 1397 C CA . ASP A 1 178 ? -14.831 0.351 -10.468 1.00 85.00 178 ASP A CA 1
ATOM 1398 C C . ASP A 1 178 ? -13.379 0.326 -10.970 1.00 85.00 178 ASP A C 1
ATOM 1400 O O . ASP A 1 178 ? -12.672 1.339 -10.974 1.00 85.00 178 ASP A O 1
ATOM 1404 N N . LEU A 1 179 ? -12.891 -0.862 -11.333 1.00 87.31 179 LEU A N 1
ATOM 1405 C CA . LEU A 1 179 ? -11.537 -1.049 -11.842 1.00 87.31 179 LEU A CA 1
ATOM 1406 C C . LEU A 1 179 ? -11.499 -2.177 -12.870 1.00 87.31 179 LEU A C 1
ATOM 1408 O O . LEU A 1 179 ? -11.617 -3.358 -12.539 1.00 87.31 179 LEU A O 1
ATOM 1412 N N . THR A 1 180 ? -11.245 -1.817 -14.128 1.00 91.62 180 THR A N 1
ATOM 1413 C CA . THR A 1 180 ? -11.169 -2.798 -15.216 1.00 91.62 180 THR A CA 1
ATOM 1414 C C . THR A 1 180 ? -10.014 -3.789 -15.010 1.00 91.62 180 THR A C 1
ATOM 1416 O O . THR A 1 180 ? -8.961 -3.413 -14.479 1.00 91.62 180 THR A O 1
ATOM 1419 N N . PRO A 1 181 ? -10.120 -5.041 -15.502 1.00 92.38 181 PRO A N 1
ATOM 1420 C CA . PRO A 1 181 ? -9.036 -6.021 -15.402 1.00 92.38 181 PRO A CA 1
ATOM 1421 C C . PRO A 1 181 ? -7.701 -5.530 -15.981 1.00 92.38 181 PRO A C 1
ATOM 1423 O O . PRO A 1 181 ? -6.637 -5.842 -15.445 1.00 92.38 181 PRO A O 1
ATOM 1426 N N . ALA A 1 182 ? -7.745 -4.731 -17.053 1.00 90.69 182 ALA A N 1
ATOM 1427 C CA . ALA A 1 182 ? -6.561 -4.145 -17.675 1.00 90.69 182 ALA A CA 1
ATOM 1428 C C . ALA A 1 182 ? -5.901 -3.075 -16.789 1.00 90.69 182 ALA A C 1
ATOM 1430 O O . ALA A 1 182 ? -4.683 -3.127 -16.596 1.00 90.69 182 ALA A O 1
ATOM 1431 N N . ARG A 1 183 ? -6.681 -2.137 -16.225 1.00 90.31 183 ARG A N 1
ATOM 1432 C CA . ARG A 1 183 ? -6.160 -1.127 -15.284 1.00 90.31 183 ARG A CA 1
ATOM 1433 C C . ARG A 1 183 ? -5.636 -1.798 -14.009 1.00 90.31 183 ARG A C 1
ATOM 1435 O O . ARG A 1 183 ? -4.508 -1.533 -13.612 1.00 90.31 183 ARG A O 1
ATOM 1442 N N . ARG A 1 184 ? -6.370 -2.772 -13.455 1.00 92.94 184 ARG A N 1
ATOM 1443 C CA . ARG A 1 184 ? -5.931 -3.594 -12.312 1.00 92.94 184 ARG A CA 1
ATOM 1444 C C . ARG A 1 184 ? -4.588 -4.270 -12.566 1.00 92.94 184 ARG A C 1
ATOM 1446 O O . ARG A 1 184 ? -3.693 -4.184 -11.734 1.00 92.94 184 ARG A O 1
ATOM 1453 N N . LYS A 1 185 ? -4.429 -4.934 -13.715 1.00 91.31 185 LYS A N 1
ATOM 1454 C CA . LYS A 1 185 ? -3.170 -5.601 -14.073 1.00 91.31 185 LYS A CA 1
ATOM 1455 C C . LYS A 1 185 ? -2.006 -4.609 -14.118 1.00 91.31 185 LYS A C 1
ATOM 1457 O O . LYS A 1 185 ? -0.949 -4.922 -13.585 1.00 91.31 185 LYS A O 1
ATOM 1462 N N . LYS A 1 186 ? -2.192 -3.437 -14.738 1.00 91.00 186 LYS A N 1
ATOM 1463 C CA . LYS A 1 186 ? -1.160 -2.385 -14.802 1.00 91.00 186 LYS A CA 1
ATOM 1464 C C . LYS A 1 186 ? -0.775 -1.885 -13.408 1.00 91.00 186 LYS A C 1
ATOM 1466 O O . LYS A 1 186 ? 0.411 -1.794 -13.123 1.00 91.00 186 LYS A O 1
ATOM 1471 N N . LEU A 1 187 ? -1.760 -1.640 -12.548 1.00 89.50 187 LEU A N 1
ATOM 1472 C CA . LEU A 1 187 ? -1.539 -1.168 -11.184 1.00 89.50 187 LEU A CA 1
ATOM 1473 C C . LEU A 1 187 ? -0.779 -2.202 -10.337 1.00 89.50 187 LEU A C 1
ATOM 1475 O O . LEU A 1 187 ? 0.214 -1.879 -9.697 1.00 89.50 187 LEU A O 1
ATOM 1479 N N . LEU A 1 188 ? -1.187 -3.475 -10.382 1.00 91.62 188 LEU A N 1
ATOM 1480 C CA . LEU A 1 188 ? -0.543 -4.542 -9.603 1.00 91.62 188 LEU A CA 1
ATOM 1481 C C . LEU A 1 188 ? 0.880 -4.876 -10.074 1.00 91.62 188 LEU A C 1
ATOM 1483 O O . LEU A 1 188 ? 1.660 -5.398 -9.282 1.00 91.62 188 LEU A O 1
ATOM 1487 N N . GLN A 1 189 ? 1.235 -4.579 -11.329 1.00 90.62 189 GLN A N 1
ATOM 1488 C CA . GLN A 1 189 ? 2.608 -4.748 -11.830 1.00 90.62 189 GLN A CA 1
ATOM 1489 C C . GLN A 1 189 ? 3.619 -3.868 -11.092 1.00 90.62 189 GLN A C 1
ATOM 1491 O O . GLN A 1 189 ? 4.793 -4.209 -11.052 1.00 90.62 189 GLN A O 1
ATOM 1496 N N . ILE A 1 190 ? 3.176 -2.765 -10.491 1.00 92.88 190 ILE A N 1
ATOM 1497 C CA . ILE A 1 190 ? 4.047 -1.853 -9.746 1.00 92.88 190 ILE A CA 1
ATOM 1498 C C . ILE A 1 190 ? 4.605 -2.524 -8.483 1.00 92.88 190 ILE A C 1
ATOM 1500 O O . ILE A 1 190 ? 5.726 -2.243 -8.080 1.00 92.88 190 ILE A O 1
ATOM 1504 N N . LEU A 1 191 ? 3.881 -3.489 -7.909 1.00 90.44 191 LEU A N 1
ATOM 1505 C CA . LEU A 1 191 ? 4.354 -4.267 -6.758 1.00 90.44 191 LEU A CA 1
ATOM 1506 C C . LEU A 1 191 ? 5.489 -5.248 -7.104 1.00 90.44 191 LEU A C 1
ATOM 1508 O O . LEU A 1 191 ? 5.958 -5.955 -6.219 1.00 90.44 191 LEU A O 1
ATOM 1512 N N . ALA A 1 192 ? 5.899 -5.337 -8.375 1.00 89.75 192 ALA A N 1
ATOM 1513 C CA . ALA A 1 192 ? 7.093 -6.076 -8.787 1.00 89.75 192 ALA A CA 1
ATOM 1514 C C . ALA A 1 192 ? 8.398 -5.303 -8.511 1.00 89.75 192 ALA A C 1
ATOM 1516 O O . ALA A 1 192 ? 9.481 -5.873 -8.619 1.00 89.75 192 ALA A O 1
ATOM 1517 N N . ILE A 1 193 ? 8.300 -4.015 -8.164 1.00 91.44 193 ILE A N 1
ATOM 1518 C CA . ILE A 1 193 ? 9.435 -3.233 -7.671 1.00 91.44 193 ILE A CA 1
ATOM 1519 C C . ILE A 1 193 ? 9.885 -3.813 -6.323 1.00 91.44 193 ILE A C 1
ATOM 1521 O O . ILE A 1 193 ? 9.049 -4.086 -5.456 1.00 91.44 193 ILE A O 1
ATOM 1525 N N . ALA A 1 194 ? 11.193 -3.981 -6.140 1.00 90.25 194 ALA A N 1
ATOM 1526 C CA . ALA A 1 194 ? 11.793 -4.479 -4.911 1.00 90.25 194 ALA A CA 1
ATOM 1527 C C . ALA A 1 194 ? 11.430 -3.584 -3.706 1.00 90.25 194 ALA A C 1
ATOM 1529 O O . ALA A 1 194 ? 11.392 -2.362 -3.864 1.00 90.25 194 ALA A O 1
ATOM 1530 N N . PRO A 1 195 ? 11.197 -4.149 -2.503 1.00 87.19 195 PRO A N 1
ATOM 1531 C CA . PRO A 1 195 ? 10.765 -3.388 -1.323 1.00 87.19 195 PRO A CA 1
ATOM 1532 C C . PRO A 1 195 ? 11.625 -2.152 -1.026 1.00 87.19 195 PRO A C 1
ATOM 1534 O O . PRO A 1 195 ? 11.094 -1.070 -0.794 1.00 87.19 195 PRO A O 1
ATOM 1537 N N . GLU A 1 196 ? 12.947 -2.299 -1.116 1.00 86.69 196 GLU A N 1
ATOM 1538 C CA . GLU A 1 196 ? 13.921 -1.225 -0.878 1.00 86.69 196 GLU A CA 1
ATOM 1539 C C . GLU A 1 196 ? 13.784 -0.075 -1.889 1.00 86.69 196 GLU A C 1
ATOM 1541 O O . GLU A 1 196 ? 13.950 1.092 -1.544 1.00 86.69 196 GLU A O 1
ATOM 1546 N N . VAL A 1 197 ? 13.429 -0.390 -3.137 1.00 90.06 197 VAL A N 1
ATOM 1547 C CA . VAL A 1 197 ? 13.228 0.601 -4.202 1.00 90.06 197 VAL A CA 1
ATOM 1548 C C . VAL A 1 197 ? 11.851 1.250 -4.097 1.00 90.06 197 VAL A C 1
ATOM 1550 O O . VAL A 1 197 ? 11.708 2.424 -4.419 1.00 90.06 197 VAL A O 1
ATOM 1553 N N . GLN A 1 198 ? 10.833 0.523 -3.625 1.00 88.75 198 GLN A N 1
ATOM 1554 C CA . GLN A 1 198 ? 9.502 1.095 -3.417 1.00 88.75 198 GLN A CA 1
ATOM 1555 C C . GLN A 1 198 ? 9.529 2.256 -2.426 1.00 88.75 198 GLN A C 1
ATOM 1557 O O . GLN A 1 198 ? 8.850 3.247 -2.668 1.00 88.75 198 GLN A O 1
ATOM 1562 N N . GLU A 1 199 ? 10.294 2.135 -1.339 1.00 83.19 199 GLU A N 1
ATOM 1563 C CA . GLU A 1 199 ? 10.384 3.187 -0.323 1.00 83.19 199 GLU A CA 1
ATOM 1564 C C . GLU A 1 199 ? 10.979 4.470 -0.902 1.00 83.19 199 GLU A C 1
ATOM 1566 O O . GLU A 1 199 ? 10.351 5.523 -0.873 1.00 83.19 199 GLU A O 1
ATOM 1571 N N . ARG A 1 200 ? 12.114 4.335 -1.587 1.00 87.56 200 ARG A N 1
ATOM 1572 C CA . ARG A 1 200 ? 12.777 5.423 -2.318 1.00 87.56 200 ARG A CA 1
ATOM 1573 C C . ARG A 1 200 ? 11.855 6.054 -3.372 1.00 87.56 200 ARG A C 1
ATOM 1575 O O . ARG A 1 200 ? 11.776 7.270 -3.526 1.00 87.56 200 ARG A O 1
ATOM 1582 N N . ALA A 1 201 ? 11.085 5.221 -4.070 1.00 86.62 201 ALA A N 1
ATOM 1583 C CA . ALA A 1 201 ? 10.147 5.656 -5.095 1.00 86.62 201 ALA A CA 1
ATOM 1584 C C . ALA A 1 201 ? 8.875 6.333 -4.550 1.00 86.62 201 ALA A C 1
ATOM 1586 O O . ALA A 1 201 ? 8.148 6.920 -5.348 1.00 86.62 201 ALA A O 1
ATOM 1587 N N . ARG A 1 202 ? 8.568 6.242 -3.245 1.00 83.19 202 ARG A N 1
ATOM 1588 C CA . ARG A 1 202 ? 7.481 7.020 -2.614 1.00 83.19 202 ARG A CA 1
ATOM 1589 C C . ARG A 1 202 ? 7.890 8.471 -2.384 1.00 83.19 202 ARG A C 1
ATOM 1591 O O . ARG A 1 202 ? 7.046 9.358 -2.485 1.00 83.19 202 ARG A O 1
ATOM 1598 N N . GLU A 1 203 ? 9.162 8.697 -2.073 1.00 78.50 203 GLU A N 1
ATOM 1599 C CA . GLU A 1 203 ? 9.725 10.031 -1.839 1.00 78.50 203 GLU A CA 1
ATOM 1600 C C . GLU A 1 203 ? 9.964 10.773 -3.158 1.00 78.50 203 GLU A C 1
ATOM 1602 O O . GLU A 1 203 ? 9.747 11.981 -3.268 1.00 78.50 203 GLU A O 1
ATOM 1607 N N . ALA A 1 204 ? 10.346 10.038 -4.202 1.00 76.50 204 ALA A N 1
ATOM 1608 C CA . ALA A 1 204 ? 10.458 10.584 -5.540 1.00 76.50 204 ALA A CA 1
ATOM 1609 C C . ALA A 1 204 ? 9.070 10.714 -6.190 1.00 76.50 204 ALA A C 1
ATOM 1611 O O . ALA A 1 204 ? 8.313 9.753 -6.272 1.00 76.50 204 ALA A O 1
ATOM 1612 N N . ASN A 1 205 ? 8.734 11.897 -6.713 1.00 74.81 205 ASN A N 1
ATOM 1613 C CA . ASN A 1 205 ? 7.460 12.174 -7.391 1.00 74.81 205 ASN A CA 1
ATOM 1614 C C . ASN A 1 205 ? 7.358 11.461 -8.763 1.00 74.81 205 ASN A C 1
ATOM 1616 O O . ASN A 1 205 ? 7.391 12.088 -9.826 1.00 74.81 205 ASN A O 1
ATOM 1620 N N . ILE A 1 206 ? 7.290 10.129 -8.748 1.00 85.38 206 ILE A N 1
ATOM 1621 C CA . ILE A 1 206 ? 7.334 9.260 -9.923 1.00 85.38 206 ILE A CA 1
ATOM 1622 C C . ILE A 1 206 ? 5.910 8.905 -10.359 1.00 85.38 206 ILE A C 1
ATOM 1624 O O . ILE A 1 206 ? 5.069 8.451 -9.589 1.00 85.38 206 ILE A O 1
ATOM 1628 N N . THR A 1 207 ? 5.637 9.062 -11.654 1.00 88.81 207 THR A N 1
ATOM 1629 C CA . THR A 1 207 ? 4.329 8.711 -12.229 1.00 88.81 207 THR A CA 1
ATOM 1630 C C . THR A 1 207 ? 4.051 7.202 -12.184 1.00 88.81 207 THR A C 1
ATOM 1632 O O . THR A 1 207 ? 4.965 6.387 -12.321 1.00 88.81 207 THR A O 1
ATOM 1635 N N . GLU A 1 208 ? 2.773 6.803 -12.132 1.00 89.00 208 GLU A N 1
ATOM 1636 C CA . GLU A 1 208 ? 2.354 5.388 -12.201 1.00 89.00 208 GLU A CA 1
ATOM 1637 C C . GLU A 1 208 ? 2.966 4.652 -13.409 1.00 89.00 208 GLU A C 1
ATOM 1639 O O . GLU A 1 208 ? 3.414 3.507 -13.314 1.00 89.00 208 GLU A O 1
ATOM 1644 N N . ALA A 1 209 ? 3.017 5.318 -14.567 1.00 88.75 209 ALA A N 1
ATOM 1645 C CA . ALA A 1 209 ? 3.581 4.744 -15.781 1.00 88.75 209 ALA A CA 1
ATOM 1646 C C . ALA A 1 209 ? 5.090 4.486 -15.660 1.00 88.75 209 ALA A C 1
ATOM 1648 O O . ALA A 1 209 ? 5.563 3.466 -16.163 1.00 88.75 209 ALA A O 1
ATOM 1649 N N . ALA A 1 210 ? 5.825 5.385 -15.000 1.00 90.94 210 ALA A N 1
ATOM 1650 C CA . ALA A 1 210 ? 7.248 5.221 -14.734 1.00 90.94 210 ALA A CA 1
ATOM 1651 C C . ALA A 1 210 ? 7.496 4.119 -13.695 1.00 90.94 210 ALA A C 1
ATOM 1653 O O . ALA A 1 210 ? 8.287 3.226 -13.974 1.00 90.94 210 ALA A O 1
ATOM 1654 N N . LEU A 1 211 ? 6.745 4.087 -12.587 1.00 93.06 211 LEU A N 1
ATOM 1655 C CA . LEU A 1 211 ? 6.804 3.002 -11.597 1.00 93.06 211 LEU A CA 1
ATOM 1656 C C . LEU A 1 211 ? 6.570 1.630 -12.246 1.00 93.06 211 LEU A C 1
ATOM 1658 O O . LEU A 1 211 ? 7.329 0.684 -12.056 1.00 93.06 211 LEU A O 1
ATOM 1662 N N . ARG A 1 212 ? 5.553 1.518 -13.104 1.00 93.56 212 ARG A N 1
ATOM 1663 C CA . ARG A 1 212 ? 5.275 0.269 -13.823 1.00 93.56 212 ARG A CA 1
ATOM 1664 C C . ARG A 1 212 ? 6.410 -0.139 -14.763 1.00 93.56 212 ARG A C 1
ATOM 1666 O O . ARG A 1 212 ? 6.645 -1.331 -14.925 1.00 93.56 212 ARG A O 1
ATOM 1673 N N . SER A 1 213 ? 7.075 0.814 -15.414 1.00 92.50 213 SER A N 1
ATOM 1674 C CA . SER A 1 213 ? 8.256 0.540 -16.242 1.00 92.50 213 SER A CA 1
ATOM 1675 C C . SER A 1 213 ? 9.478 0.168 -15.404 1.00 92.50 213 SER A C 1
ATOM 1677 O O . SER A 1 213 ? 10.234 -0.707 -15.820 1.00 92.50 213 SER A O 1
ATOM 1679 N N . LEU A 1 214 ? 9.644 0.775 -14.227 1.00 93.12 214 LEU A N 1
ATOM 1680 C CA . LEU A 1 214 ? 10.693 0.432 -13.271 1.00 93.12 214 LEU A CA 1
ATOM 1681 C C . LEU A 1 214 ? 10.550 -1.027 -12.825 1.00 93.12 214 LEU A C 1
ATOM 1683 O O . LEU A 1 214 ? 11.488 -1.798 -12.968 1.00 93.12 214 LEU A O 1
ATOM 1687 N N . GLY A 1 215 ? 9.344 -1.451 -12.435 1.00 92.19 215 GLY A N 1
ATOM 1688 C CA . GLY A 1 215 ? 9.054 -2.836 -12.033 1.00 92.19 215 GLY A CA 1
ATOM 1689 C C . GLY A 1 215 ? 9.207 -3.897 -13.135 1.00 92.19 215 GLY A C 1
ATOM 1690 O O . GLY A 1 215 ? 8.968 -5.073 -12.883 1.00 92.19 215 GLY A O 1
ATOM 1691 N N . GLN A 1 216 ? 9.562 -3.511 -14.366 1.00 91.50 216 GLN A N 1
ATOM 1692 C CA . GLN A 1 216 ? 9.902 -4.442 -15.450 1.00 91.50 216 GLN A CA 1
ATOM 1693 C C . GLN A 1 216 ? 11.404 -4.725 -15.559 1.00 91.50 216 GLN A C 1
ATOM 1695 O O . GLN A 1 216 ? 11.786 -5.578 -16.360 1.00 91.50 216 GLN A O 1
ATOM 1700 N N . LEU A 1 217 ? 12.235 -3.988 -14.821 1.00 91.50 217 LEU A N 1
ATOM 1701 C CA . LEU A 1 217 ? 13.671 -4.220 -14.715 1.00 91.50 217 LEU A CA 1
ATOM 1702 C C . LEU A 1 217 ? 13.964 -5.267 -13.635 1.00 91.50 217 LEU A C 1
ATOM 1704 O O . LEU A 1 217 ? 13.171 -5.449 -12.709 1.00 91.50 217 LEU A O 1
ATOM 1708 N N . GLU A 1 218 ? 15.122 -5.915 -13.739 1.00 91.06 218 GLU A N 1
ATOM 1709 C CA . GLU A 1 218 ? 15.674 -6.751 -12.666 1.00 91.06 218 GLU A CA 1
ATOM 1710 C C . GLU A 1 218 ? 15.983 -5.906 -11.412 1.00 91.06 218 GLU A C 1
ATOM 1712 O O . GLU A 1 218 ? 16.253 -4.710 -11.561 1.00 91.06 218 GLU A O 1
ATOM 1717 N N . PRO A 1 219 ? 15.981 -6.483 -10.192 1.00 89.81 219 PRO A N 1
ATOM 1718 C CA . PRO A 1 219 ? 16.146 -5.736 -8.938 1.00 89.81 219 PRO A CA 1
ATOM 1719 C C . PRO A 1 219 ? 17.355 -4.789 -8.909 1.00 89.81 219 PRO A C 1
ATOM 1721 O O . PRO A 1 219 ? 17.203 -3.621 -8.550 1.00 89.81 219 PRO A O 1
ATOM 1724 N N . ASP A 1 220 ? 18.520 -5.245 -9.375 1.00 89.31 220 ASP A N 1
ATOM 1725 C CA . ASP A 1 220 ? 19.733 -4.418 -9.450 1.00 89.31 220 ASP A CA 1
ATOM 1726 C C . ASP A 1 220 ? 19.524 -3.201 -10.365 1.00 89.31 220 ASP A C 1
ATOM 1728 O O . ASP A 1 220 ? 19.918 -2.079 -10.046 1.00 89.31 220 ASP A O 1
ATOM 1732 N N . GLY A 1 221 ? 18.824 -3.402 -11.487 1.00 92.19 221 GLY A N 1
ATOM 1733 C CA . GLY A 1 221 ? 18.519 -2.328 -12.423 1.00 92.19 221 GLY A CA 1
ATOM 1734 C C . GLY A 1 221 ? 17.460 -1.355 -11.916 1.00 92.19 221 GLY A C 1
ATOM 1735 O O . GLY A 1 221 ? 17.537 -0.163 -12.204 1.00 92.19 221 GLY A O 1
ATOM 1736 N N . GLN A 1 222 ? 16.503 -1.832 -11.116 1.00 95.00 222 GLN A N 1
ATOM 1737 C CA . GLN A 1 222 ? 15.553 -0.964 -10.419 1.00 95.00 222 GLN A CA 1
ATOM 1738 C C . GLN A 1 222 ? 16.286 -0.026 -9.456 1.00 95.00 222 GLN A C 1
ATOM 1740 O O . GLN A 1 222 ? 16.056 1.183 -9.486 1.00 95.00 222 GLN A O 1
ATOM 1745 N N . GLY A 1 223 ? 17.189 -0.579 -8.639 1.00 93.06 223 GLY A N 1
ATOM 1746 C CA . GLY A 1 223 ? 17.983 0.184 -7.677 1.00 93.06 223 GLY A CA 1
ATOM 1747 C C . GLY A 1 223 ? 18.871 1.225 -8.351 1.00 93.06 223 GLY A C 1
ATOM 1748 O O . GLY A 1 223 ? 18.893 2.376 -7.920 1.00 93.06 223 GLY A O 1
ATOM 1749 N N . ARG A 1 224 ? 19.529 0.850 -9.453 1.00 94.31 224 ARG A N 1
ATOM 1750 C CA . ARG A 1 224 ? 20.404 1.756 -10.203 1.00 94.31 224 ARG A CA 1
ATOM 1751 C C . ARG A 1 224 ? 19.647 2.907 -10.868 1.00 94.31 224 ARG A C 1
ATOM 1753 O O . ARG A 1 224 ? 20.077 4.049 -10.782 1.00 94.31 224 ARG A O 1
ATOM 1760 N N . VAL A 1 225 ? 18.494 2.643 -11.490 1.00 93.31 225 VAL A N 1
ATOM 1761 C CA . VAL A 1 225 ? 17.652 3.716 -12.057 1.00 93.31 225 VAL A CA 1
ATOM 1762 C C . VAL A 1 225 ? 17.123 4.643 -10.961 1.00 93.31 225 VAL A C 1
ATOM 1764 O O . VAL A 1 225 ? 16.987 5.840 -11.196 1.00 93.31 225 VAL A O 1
ATOM 1767 N N . MET A 1 226 ? 16.830 4.108 -9.775 1.00 94.06 226 MET A N 1
ATOM 1768 C CA . MET A 1 226 ? 16.376 4.911 -8.640 1.00 94.06 226 MET A CA 1
ATOM 1769 C C . MET A 1 226 ? 17.480 5.825 -8.093 1.00 94.06 226 MET A C 1
ATOM 1771 O O . MET A 1 226 ? 17.201 6.976 -7.778 1.00 94.06 226 MET A O 1
ATOM 1775 N N . GLU A 1 227 ? 18.728 5.355 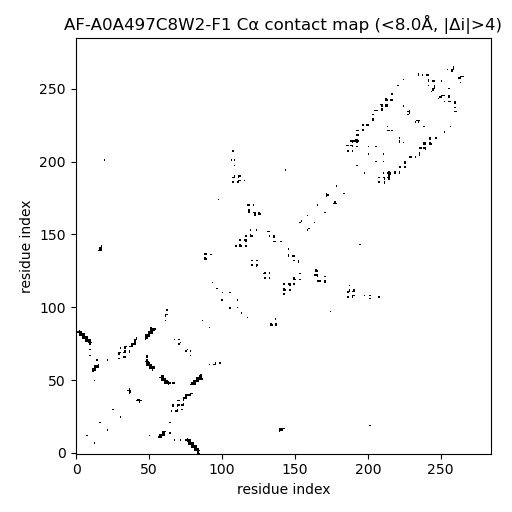-8.044 1.00 93.06 227 GLU A N 1
ATOM 1776 C CA . GLU A 1 227 ? 19.893 6.170 -7.662 1.00 93.06 227 GLU A CA 1
ATOM 1777 C C . GLU A 1 227 ? 20.037 7.389 -8.582 1.00 93.06 227 GLU A C 1
ATOM 1779 O O . GLU A 1 227 ? 20.163 8.518 -8.122 1.00 93.06 227 GLU A O 1
ATOM 1784 N N . GLU A 1 228 ? 19.868 7.184 -9.887 1.00 93.62 228 GLU A N 1
ATOM 1785 C CA . GLU A 1 228 ? 19.908 8.270 -10.871 1.00 93.62 228 GLU A CA 1
ATOM 1786 C C . GLU A 1 228 ? 18.760 9.281 -10.733 1.00 93.62 228 GLU A C 1
ATOM 1788 O O . GLU A 1 228 ? 18.917 10.451 -11.075 1.00 93.62 228 GLU A O 1
ATOM 1793 N N . ILE A 1 229 ? 17.594 8.851 -10.242 1.00 92.38 229 ILE A N 1
ATOM 1794 C CA . ILE A 1 229 ? 16.458 9.746 -9.972 1.00 92.38 229 ILE A CA 1
ATOM 1795 C C . ILE A 1 229 ? 16.685 10.560 -8.696 1.00 92.38 229 ILE A C 1
ATOM 1797 O O . ILE A 1 229 ? 16.235 11.701 -8.617 1.00 92.38 229 ILE A O 1
ATOM 1801 N N . GLU A 1 230 ? 17.351 9.989 -7.697 1.00 90.56 230 GLU A N 1
ATOM 1802 C CA . GLU A 1 230 ? 17.729 10.717 -6.482 1.00 90.56 230 GLU A CA 1
ATOM 1803 C C . GLU A 1 230 ? 18.780 11.787 -6.765 1.00 90.56 230 GLU A C 1
ATOM 1805 O O . GLU A 1 230 ? 18.659 12.903 -6.257 1.00 90.56 230 GLU A O 1
ATOM 1810 N N . ASP A 1 231 ? 19.758 11.471 -7.614 1.00 90.25 231 ASP A N 1
ATOM 1811 C CA . ASP A 1 231 ? 20.785 12.420 -8.040 1.00 90.25 231 ASP A CA 1
ATOM 1812 C C . ASP A 1 231 ? 20.213 13.520 -8.953 1.00 90.25 231 ASP A C 1
ATOM 1814 O O . ASP A 1 231 ? 20.531 14.703 -8.789 1.00 90.25 231 ASP A O 1
ATOM 1818 N N . ASP A 1 232 ? 19.345 13.154 -9.903 1.00 90.56 232 ASP A N 1
ATOM 1819 C CA . ASP A 1 232 ? 18.609 14.089 -10.757 1.00 90.56 232 ASP A CA 1
ATOM 1820 C C . ASP A 1 232 ? 17.120 13.703 -10.864 1.00 90.56 232 ASP A C 1
ATOM 1822 O O . ASP A 1 232 ? 16.744 12.877 -11.706 1.00 90.56 232 ASP A O 1
ATOM 1826 N N . PRO A 1 233 ? 16.219 14.383 -10.124 1.00 87.81 233 PRO A N 1
ATOM 1827 C CA . PRO A 1 233 ? 14.778 14.131 -10.192 1.00 87.81 233 PRO A CA 1
ATOM 1828 C C . PRO A 1 233 ? 14.179 14.252 -11.601 1.00 87.81 233 PRO A C 1
ATOM 1830 O O . PRO A 1 233 ? 13.130 13.668 -11.892 1.00 87.81 233 PRO A O 1
ATOM 1833 N N . SER A 1 234 ? 14.836 14.979 -12.516 1.00 87.56 234 SER A N 1
ATOM 1834 C CA . SER A 1 234 ? 14.403 15.085 -13.911 1.00 87.56 234 SER A CA 1
ATOM 1835 C C . SER A 1 234 ? 14.465 13.745 -14.656 1.00 87.56 234 SER A C 1
ATOM 1837 O O . SER A 1 234 ? 13.732 13.557 -15.633 1.00 87.56 234 SER A O 1
ATOM 1839 N N . MET A 1 235 ? 15.264 12.786 -14.174 1.00 89.81 235 MET A N 1
ATOM 1840 C CA . MET A 1 235 ? 15.412 11.447 -14.747 1.00 89.81 235 MET A CA 1
ATOM 1841 C C . MET A 1 235 ? 14.161 10.579 -14.598 1.00 89.81 235 MET A C 1
ATOM 1843 O O . MET A 1 235 ? 13.961 9.659 -15.397 1.00 89.81 235 MET A O 1
ATOM 1847 N N . ALA A 1 236 ? 13.242 10.914 -13.686 1.00 88.50 236 ALA A N 1
ATOM 1848 C CA . ALA A 1 236 ? 11.978 10.192 -13.518 1.00 88.50 236 ALA A CA 1
ATOM 1849 C C . ALA A 1 236 ? 11.157 10.109 -14.826 1.00 88.50 236 ALA A C 1
ATOM 1851 O O . ALA A 1 236 ? 10.481 9.109 -15.089 1.00 88.50 236 ALA A O 1
ATOM 1852 N N . ARG A 1 237 ? 11.259 11.118 -15.707 1.00 88.31 237 ARG A N 1
ATOM 1853 C CA . ARG A 1 237 ? 10.586 11.118 -17.024 1.00 88.31 237 ARG A CA 1
ATOM 1854 C C . ARG A 1 237 ? 11.187 10.117 -18.019 1.00 88.31 237 ARG A C 1
ATOM 1856 O O . ARG A 1 237 ? 10.502 9.693 -18.948 1.00 88.31 237 ARG A O 1
ATOM 1863 N N . ASN A 1 238 ? 12.447 9.728 -17.821 1.00 91.69 238 ASN A N 1
ATOM 1864 C CA . ASN A 1 238 ? 13.203 8.855 -18.718 1.00 91.69 238 ASN A CA 1
ATOM 1865 C C . ASN A 1 238 ? 13.058 7.364 -18.383 1.00 91.69 238 ASN A C 1
ATOM 1867 O O . ASN A 1 238 ? 13.364 6.535 -19.237 1.00 91.69 238 ASN A O 1
ATOM 1871 N N . VAL A 1 239 ? 12.535 7.004 -17.204 1.00 92.00 239 VAL A N 1
ATOM 1872 C CA . VAL A 1 239 ? 12.400 5.606 -16.735 1.00 92.00 239 VAL A CA 1
ATOM 1873 C C . VAL A 1 239 ? 11.759 4.694 -17.778 1.00 92.00 239 VAL A C 1
ATOM 1875 O O . VAL A 1 239 ? 12.195 3.565 -17.993 1.00 92.00 239 VAL A O 1
ATOM 1878 N N . ARG A 1 240 ? 10.732 5.190 -18.476 1.00 92.38 240 ARG A N 1
ATOM 1879 C CA . ARG A 1 240 ? 10.057 4.437 -19.540 1.00 92.38 240 ARG A CA 1
ATOM 1880 C C . ARG A 1 240 ? 10.982 4.133 -20.717 1.00 92.38 240 ARG A C 1
ATOM 1882 O O . ARG A 1 240 ? 10.948 3.013 -21.221 1.00 92.38 240 ARG A O 1
ATOM 1889 N N . ARG A 1 241 ? 11.782 5.113 -21.151 1.00 90.00 241 ARG A N 1
ATOM 1890 C CA . ARG A 1 241 ? 12.746 4.950 -22.248 1.00 90.00 241 ARG A CA 1
ATOM 1891 C C . ARG A 1 241 ? 13.873 4.007 -21.838 1.00 90.00 241 ARG A C 1
ATOM 1893 O O . ARG A 1 241 ? 14.137 3.068 -22.577 1.00 90.00 241 ARG A O 1
ATOM 1900 N N . ILE A 1 242 ? 14.441 4.196 -20.645 1.00 89.88 242 ILE A N 1
ATOM 1901 C CA . ILE A 1 242 ? 15.506 3.341 -20.095 1.00 89.88 242 ILE A CA 1
ATOM 1902 C C . ILE A 1 242 ? 15.030 1.884 -20.029 1.00 89.88 242 ILE A C 1
ATOM 1904 O O . ILE A 1 242 ? 15.645 0.995 -20.613 1.00 89.88 242 ILE A O 1
ATOM 1908 N N . SER A 1 243 ? 13.873 1.644 -19.404 1.00 90.69 243 SER A N 1
ATOM 1909 C CA . SER A 1 243 ? 13.285 0.304 -19.289 1.00 90.69 243 SER A CA 1
ATOM 1910 C C . SER A 1 243 ? 13.016 -0.338 -20.654 1.00 90.69 243 SER A C 1
ATOM 1912 O O . SER A 1 243 ? 13.278 -1.524 -20.856 1.00 90.69 243 SER A O 1
ATOM 1914 N N . HIS A 1 244 ? 12.538 0.443 -21.627 1.00 89.56 244 HIS A N 1
ATOM 1915 C CA . HIS A 1 244 ? 12.329 -0.051 -22.983 1.00 89.56 244 HIS A CA 1
ATOM 1916 C C . HIS A 1 244 ? 13.645 -0.400 -23.696 1.00 89.56 244 HIS A C 1
ATOM 1918 O O . HIS A 1 244 ? 13.716 -1.455 -24.321 1.00 89.56 244 HIS A O 1
ATOM 1924 N N . ALA A 1 245 ? 14.679 0.440 -23.601 1.00 87.44 245 ALA A N 1
ATOM 1925 C CA . ALA A 1 245 ? 15.978 0.206 -24.236 1.00 87.44 245 ALA A CA 1
ATOM 1926 C C . ALA A 1 245 ? 16.616 -1.106 -23.751 1.00 87.44 245 ALA A C 1
ATOM 1928 O O . ALA A 1 245 ? 16.943 -1.972 -24.566 1.00 87.44 245 ALA A O 1
ATOM 1929 N N . VAL A 1 246 ? 16.658 -1.310 -22.431 1.00 88.50 246 VAL A N 1
ATOM 1930 C CA . VAL A 1 246 ? 17.201 -2.529 -21.808 1.00 88.50 246 VAL A CA 1
ATOM 1931 C C . VAL A 1 246 ? 16.432 -3.776 -22.255 1.00 88.50 246 VAL A C 1
ATOM 1933 O O . VAL A 1 246 ? 17.023 -4.789 -22.623 1.00 88.50 246 VAL A O 1
ATOM 1936 N N . ARG A 1 247 ? 15.094 -3.714 -22.285 1.00 87.38 247 ARG A N 1
ATOM 1937 C CA . ARG A 1 247 ? 14.254 -4.893 -22.562 1.00 87.38 247 ARG A CA 1
ATOM 1938 C C . ARG A 1 247 ? 14.095 -5.227 -24.044 1.00 87.38 247 ARG A C 1
ATOM 1940 O O . ARG A 1 247 ? 13.981 -6.403 -24.378 1.00 87.38 247 ARG A O 1
ATOM 1947 N N . ALA A 1 248 ? 13.994 -4.222 -24.911 1.00 79.56 248 ALA A N 1
ATOM 1948 C CA . ALA A 1 248 ? 13.689 -4.417 -26.330 1.00 79.56 248 ALA A CA 1
ATOM 1949 C C . ALA A 1 248 ? 14.947 -4.569 -27.190 1.00 79.56 248 ALA A C 1
ATOM 1951 O O . ALA A 1 248 ? 14.917 -5.300 -28.176 1.00 79.56 248 ALA A O 1
ATOM 1952 N N . HIS A 1 249 ? 16.042 -3.907 -26.811 1.00 68.19 249 HIS A N 1
ATOM 1953 C CA . HIS A 1 249 ? 17.246 -3.837 -27.635 1.00 68.19 249 HIS A CA 1
ATOM 1954 C C . HIS A 1 249 ? 18.457 -4.533 -26.999 1.00 68.19 249 HIS A C 1
ATOM 1956 O O . HIS A 1 249 ? 19.522 -4.561 -27.608 1.00 68.19 249 HIS A O 1
ATOM 1962 N N . GLY A 1 250 ? 18.302 -5.114 -25.801 1.00 69.44 250 GLY A N 1
ATOM 1963 C CA . GLY A 1 250 ? 19.387 -5.800 -25.093 1.00 69.44 250 GLY A CA 1
ATOM 1964 C C . GLY A 1 250 ? 20.523 -4.864 -24.683 1.00 69.44 250 GLY A C 1
ATOM 1965 O O . GLY A 1 250 ? 21.662 -5.308 -24.595 1.00 69.44 250 GLY A O 1
ATOM 1966 N N . TYR A 1 251 ? 20.221 -3.576 -24.495 1.00 75.50 251 TYR A N 1
ATOM 1967 C CA . TYR A 1 251 ? 21.198 -2.591 -24.043 1.00 75.50 251 TYR A CA 1
ATOM 1968 C C . TYR A 1 251 ? 21.628 -2.927 -22.616 1.00 75.50 251 TYR A C 1
ATOM 1970 O O . TYR A 1 251 ? 20.788 -3.283 -21.782 1.00 75.50 251 TYR A O 1
ATOM 1978 N N . GLU A 1 252 ? 22.917 -2.750 -22.332 1.00 88.06 252 GLU A N 1
ATOM 1979 C CA . GLU A 1 252 ? 23.385 -2.686 -20.953 1.00 88.06 252 GLU A CA 1
ATOM 1980 C C . GLU A 1 252 ? 22.727 -1.483 -20.267 1.00 88.06 252 GLU A C 1
ATOM 1982 O O . GLU A 1 252 ? 22.484 -0.435 -20.876 1.00 88.06 252 GLU A O 1
ATOM 1987 N N . LEU A 1 253 ? 22.398 -1.638 -18.987 1.00 88.81 253 LEU A N 1
ATOM 1988 C CA . LEU A 1 253 ? 21.633 -0.632 -18.254 1.00 88.81 253 LEU A CA 1
ATOM 1989 C C . LEU A 1 253 ? 22.327 0.737 -18.239 1.00 88.81 253 LEU A C 1
ATOM 1991 O O . LEU A 1 253 ? 21.665 1.760 -18.404 1.00 88.81 253 LEU A O 1
ATOM 1995 N N . GLU A 1 254 ? 23.648 0.747 -18.068 1.00 89.75 254 GLU A N 1
ATOM 1996 C CA . GLU A 1 254 ? 24.442 1.977 -18.042 1.00 89.75 254 GLU A CA 1
ATOM 1997 C C . GLU A 1 254 ? 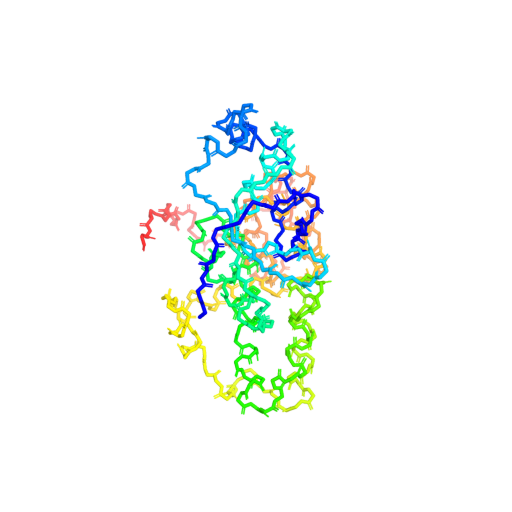24.399 2.712 -19.388 1.00 89.75 254 GLU A C 1
ATOM 1999 O O . GLU A 1 254 ? 24.245 3.931 -19.405 1.00 89.75 254 GLU A O 1
ATOM 2004 N N . ASP A 1 255 ? 24.414 1.995 -20.517 1.00 87.75 255 ASP A N 1
ATOM 2005 C CA . ASP A 1 255 ? 24.312 2.615 -21.844 1.00 87.75 255 ASP A CA 1
ATOM 2006 C C . ASP A 1 255 ? 22.952 3.304 -22.019 1.00 87.75 255 ASP A C 1
ATOM 2008 O O . ASP A 1 255 ? 22.872 4.442 -22.486 1.00 87.75 255 ASP A O 1
ATOM 2012 N N . ALA A 1 256 ? 21.877 2.649 -21.570 1.00 87.69 256 ALA A N 1
ATOM 2013 C CA . ALA A 1 256 ? 20.536 3.224 -21.588 1.00 87.69 256 ALA A CA 1
ATOM 2014 C C . ALA A 1 256 ? 20.403 4.449 -20.661 1.00 87.69 256 ALA A C 1
ATOM 2016 O O . ALA A 1 256 ? 19.682 5.394 -20.993 1.00 87.69 256 ALA A O 1
ATOM 2017 N N . ILE A 1 257 ? 21.090 4.463 -19.513 1.00 88.38 257 ILE A N 1
ATOM 2018 C CA . ILE A 1 257 ? 21.129 5.608 -18.588 1.00 88.38 257 ILE A CA 1
ATOM 2019 C C . ILE A 1 257 ? 21.933 6.767 -19.191 1.00 88.38 257 ILE A C 1
ATOM 2021 O O . ILE A 1 257 ? 21.464 7.905 -19.180 1.00 88.38 257 ILE A O 1
ATOM 2025 N N . SER A 1 258 ? 23.108 6.510 -19.760 1.00 86.69 258 SER A N 1
ATOM 2026 C CA . SER A 1 258 ? 23.934 7.544 -20.392 1.00 86.69 258 SER A CA 1
ATOM 2027 C C . SER A 1 258 ? 23.267 8.144 -21.635 1.00 86.69 258 SER A C 1
ATOM 2029 O O . SER A 1 258 ? 23.292 9.363 -21.822 1.00 86.69 258 SER A O 1
ATOM 2031 N N . GLU A 1 259 ? 22.579 7.341 -22.450 1.00 86.38 259 GLU A N 1
ATOM 2032 C CA . GLU A 1 259 ? 21.710 7.849 -23.523 1.00 86.38 259 GLU A CA 1
ATOM 2033 C C . GLU A 1 259 ? 20.526 8.651 -22.947 1.00 86.38 259 GLU A C 1
ATOM 2035 O O . GLU A 1 259 ? 20.069 9.646 -23.526 1.00 86.38 259 GLU A O 1
ATOM 2040 N N . ALA A 1 260 ? 20.023 8.258 -21.771 1.00 85.94 260 ALA A N 1
ATOM 2041 C CA . ALA A 1 260 ? 18.970 8.989 -21.082 1.00 85.94 260 ALA A CA 1
ATOM 2042 C C . ALA A 1 260 ? 19.397 10.390 -20.624 1.00 85.94 260 ALA A C 1
ATOM 2044 O O . ALA A 1 260 ? 18.616 11.339 -20.764 1.00 85.94 260 ALA A O 1
ATOM 2045 N N . LYS A 1 261 ? 20.643 10.510 -20.159 1.00 84.56 261 LYS A N 1
ATOM 2046 C CA . LYS A 1 261 ? 21.310 11.761 -19.770 1.00 84.56 261 LYS A CA 1
ATOM 2047 C C . LYS A 1 261 ? 21.748 12.620 -20.962 1.00 84.56 261 LYS A C 1
ATOM 2049 O O . LYS A 1 261 ? 22.023 13.804 -20.792 1.00 84.56 261 LYS A O 1
ATOM 2054 N N . GLY A 1 262 ? 21.786 12.052 -22.170 1.00 80.06 262 GLY A N 1
ATOM 2055 C CA . GLY A 1 262 ? 22.311 12.716 -23.367 1.00 80.06 262 GLY A CA 1
ATOM 2056 C C . GLY A 1 262 ? 23.843 12.727 -23.443 1.00 80.06 262 GLY A C 1
ATOM 2057 O O . GLY A 1 262 ? 24.414 13.541 -24.165 1.00 80.06 262 GLY A O 1
ATOM 2058 N N . GLU A 1 263 ? 24.506 11.845 -22.694 1.00 77.31 263 GLU A N 1
ATOM 2059 C CA . GLU A 1 263 ? 25.968 11.694 -22.653 1.00 77.31 263 GLU A CA 1
ATOM 2060 C C . GLU A 1 263 ? 26.488 10.765 -23.762 1.00 77.31 263 GLU A C 1
ATOM 2062 O O . GLU A 1 263 ? 27.633 10.897 -24.197 1.00 77.31 263 GLU A O 1
ATOM 2067 N N . LEU A 1 264 ? 25.636 9.864 -24.263 1.00 63.31 264 LEU A N 1
ATOM 2068 C CA . LEU A 1 264 ? 25.895 9.015 -25.426 1.00 63.31 264 LEU A CA 1
ATOM 2069 C C . LEU A 1 264 ? 24.879 9.317 -26.534 1.00 63.31 264 LEU A C 1
ATOM 2071 O O . LEU A 1 264 ? 23.672 9.290 -26.306 1.00 63.31 264 LEU A O 1
ATOM 2075 N N . VAL A 1 265 ? 25.382 9.570 -27.745 1.00 52.53 265 VAL A N 1
ATOM 2076 C CA . VAL A 1 265 ? 24.602 9.516 -28.988 1.00 52.53 265 VAL A CA 1
ATOM 2077 C C . VAL A 1 265 ? 24.981 8.204 -29.662 1.00 52.53 265 VAL A C 1
ATOM 2079 O O . VAL A 1 265 ? 26.066 8.094 -30.230 1.00 52.53 265 VAL A O 1
ATOM 2082 N N . ILE A 1 266 ? 24.133 7.187 -29.542 1.00 52.69 266 ILE A N 1
ATOM 2083 C CA . ILE A 1 266 ? 24.284 5.959 -30.325 1.00 52.69 266 ILE A CA 1
ATOM 2084 C C . ILE A 1 266 ? 23.564 6.225 -31.649 1.00 52.69 266 ILE A C 1
ATOM 2086 O O . ILE A 1 266 ? 22.384 6.562 -31.636 1.00 52.69 266 ILE A O 1
ATOM 2090 N N . ASP A 1 267 ? 24.293 6.170 -32.767 1.00 44.47 267 ASP A N 1
ATOM 2091 C CA . ASP A 1 267 ? 23.768 6.502 -34.098 1.00 44.47 267 ASP A CA 1
ATOM 2092 C C . ASP A 1 267 ? 22.484 5.713 -34.411 1.00 44.47 267 ASP A C 1
ATOM 2094 O O . ASP A 1 267 ? 22.453 4.481 -34.370 1.00 44.47 267 ASP A O 1
ATOM 2098 N N . ASP A 1 268 ? 21.442 6.455 -34.783 1.00 43.12 268 ASP A N 1
ATOM 2099 C CA . ASP A 1 268 ? 20.076 6.024 -35.111 1.00 43.12 268 ASP A CA 1
ATOM 2100 C C . ASP A 1 268 ? 19.970 5.169 -36.402 1.00 43.12 268 ASP A C 1
ATOM 2102 O O . ASP A 1 268 ? 18.915 5.105 -37.035 1.00 43.12 268 ASP A O 1
ATOM 2106 N N . GLU A 1 269 ? 21.019 4.458 -36.832 1.00 40.56 269 GLU A N 1
ATOM 2107 C CA . GLU A 1 269 ? 20.955 3.620 -38.047 1.00 40.56 269 GLU A CA 1
ATOM 2108 C C . GLU A 1 269 ? 20.153 2.312 -37.873 1.00 40.56 269 GLU A C 1
ATOM 2110 O O . GLU A 1 269 ? 19.948 1.579 -38.842 1.00 40.56 269 GLU A O 1
ATOM 2115 N N . ILE A 1 270 ? 19.610 2.035 -36.680 1.00 44.31 270 ILE A N 1
ATOM 2116 C CA . ILE A 1 270 ? 18.660 0.926 -36.447 1.00 44.31 270 ILE A CA 1
ATOM 2117 C C . ILE A 1 270 ? 17.270 1.436 -36.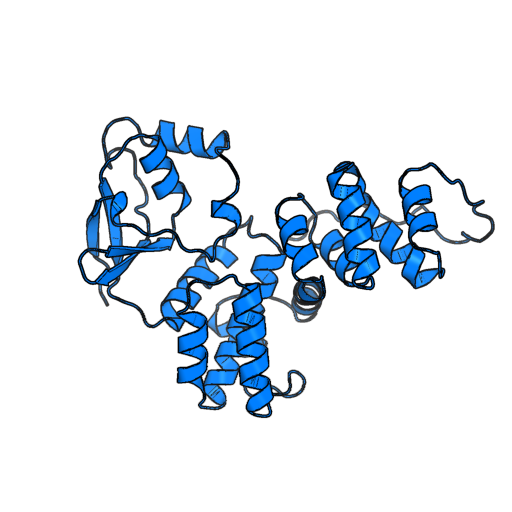000 1.00 44.31 270 ILE A C 1
ATOM 2119 O O . ILE A 1 270 ? 16.333 0.652 -35.860 1.00 44.31 270 ILE A O 1
ATOM 2123 N N . ALA A 1 271 ? 17.058 2.753 -35.887 1.00 41.38 271 ALA A N 1
ATOM 2124 C CA . ALA A 1 271 ? 15.767 3.350 -35.526 1.00 41.38 271 ALA A CA 1
ATOM 2125 C C . ALA A 1 271 ? 14.916 3.700 -36.759 1.00 41.38 271 ALA A C 1
ATOM 2127 O O . ALA A 1 271 ? 14.382 4.798 -36.916 1.00 41.38 271 ALA A O 1
ATOM 2128 N N . GLY A 1 272 ? 14.736 2.734 -37.656 1.00 39.16 272 GLY A N 1
ATOM 2129 C CA . GLY A 1 272 ? 13.640 2.793 -38.611 1.00 39.16 272 GLY A CA 1
ATOM 2130 C C . GLY A 1 272 ? 12.330 2.427 -37.921 1.00 39.16 272 GLY A C 1
ATOM 2131 O O . GLY A 1 272 ? 11.923 1.283 -38.068 1.00 39.16 272 GLY A O 1
ATOM 2132 N N . MET A 1 273 ? 11.710 3.352 -37.169 1.00 38.09 273 MET A N 1
ATOM 2133 C CA . MET A 1 273 ? 10.245 3.523 -37.023 1.00 38.09 273 MET A CA 1
ATOM 2134 C C . MET A 1 273 ? 9.864 4.568 -35.947 1.00 38.09 273 MET A C 1
ATOM 2136 O O . MET A 1 273 ? 10.002 4.345 -34.750 1.00 38.09 273 MET A O 1
ATOM 2140 N N . ASP A 1 274 ? 9.300 5.678 -36.438 1.00 38.69 274 ASP A N 1
ATOM 2141 C CA . ASP A 1 274 ? 8.341 6.605 -35.814 1.00 38.69 274 ASP A CA 1
ATOM 2142 C C . ASP A 1 274 ? 8.694 7.332 -34.503 1.00 38.69 274 ASP A C 1
ATOM 2144 O O . ASP A 1 274 ? 8.103 7.125 -33.445 1.00 38.69 274 ASP A O 1
ATOM 2148 N N . SER A 1 275 ? 9.488 8.395 -34.645 1.00 39.09 275 SER A N 1
ATOM 2149 C CA . SER A 1 275 ? 9.537 9.540 -33.720 1.00 39.09 275 SER A CA 1
ATOM 2150 C C . SER A 1 275 ? 8.329 10.500 -33.844 1.00 39.09 275 SER A C 1
ATOM 2152 O O . SER A 1 275 ? 8.369 11.625 -33.343 1.00 39.09 275 SER A O 1
ATOM 2154 N N . HIS A 1 276 ? 7.230 10.088 -34.494 1.00 38.31 276 HIS A N 1
ATOM 2155 C CA . HIS A 1 276 ? 6.067 10.944 -34.787 1.00 38.31 276 HIS A CA 1
ATOM 2156 C C . HIS A 1 276 ? 4.690 10.314 -34.511 1.00 38.31 276 HIS A C 1
ATOM 2158 O O . HIS A 1 276 ? 3.712 10.644 -35.175 1.00 38.31 276 HIS A O 1
ATOM 2164 N N . GLN A 1 277 ? 4.567 9.475 -33.477 1.00 33.00 277 GLN A N 1
ATOM 2165 C CA . GLN A 1 277 ? 3.262 9.131 -32.889 1.00 33.00 277 GLN A CA 1
ATOM 2166 C C . GLN A 1 277 ? 3.351 8.987 -31.365 1.00 33.00 277 GLN A C 1
ATOM 2168 O O . GLN A 1 277 ? 3.290 7.894 -30.814 1.00 33.00 277 GLN A O 1
ATOM 2173 N N . TYR A 1 278 ? 3.473 10.103 -30.653 1.00 39.69 278 TYR A N 1
ATOM 2174 C CA . TYR A 1 278 ? 3.082 10.137 -29.245 1.00 39.69 278 TYR A CA 1
ATOM 2175 C C . TYR A 1 278 ? 2.386 11.471 -28.989 1.00 39.69 278 TYR A C 1
ATOM 2177 O O . TYR A 1 278 ? 2.991 12.453 -28.567 1.00 39.69 278 TYR A O 1
ATOM 2185 N N . ALA A 1 279 ? 1.106 11.521 -29.360 1.00 31.89 279 ALA A N 1
ATOM 2186 C CA . ALA A 1 279 ? 0.222 12.579 -28.901 1.00 31.89 279 ALA A CA 1
ATOM 2187 C C . ALA A 1 279 ? 0.171 12.534 -27.360 1.00 31.89 279 ALA A C 1
ATOM 2189 O O . ALA A 1 279 ? 0.261 11.442 -26.787 1.00 31.89 279 ALA A O 1
ATOM 2190 N N . PRO A 1 280 ? 0.060 13.685 -26.677 1.00 36.03 280 PRO A N 1
ATOM 2191 C CA . PRO A 1 280 ? -0.264 13.683 -25.261 1.00 36.03 280 PRO A CA 1
ATOM 2192 C C . PRO A 1 280 ? -1.615 12.977 -25.108 1.00 36.03 280 PRO A C 1
ATOM 2194 O O . PRO A 1 280 ? -2.558 13.287 -25.832 1.00 36.03 280 PRO A O 1
ATOM 2197 N N . ASP A 1 281 ? -1.668 11.989 -24.219 1.00 37.66 281 ASP A N 1
ATOM 2198 C CA . ASP A 1 281 ? -2.910 11.349 -23.791 1.00 37.66 281 ASP A CA 1
ATOM 2199 C C . ASP A 1 281 ? -3.722 12.446 -23.081 1.00 37.66 281 ASP A C 1
ATOM 2201 O O . ASP A 1 281 ? -3.461 12.786 -21.924 1.00 37.66 281 ASP A O 1
ATOM 2205 N N . GLU A 1 282 ? -4.585 13.125 -23.842 1.00 39.59 282 GLU A N 1
ATOM 2206 C CA . GLU A 1 282 ? -5.621 13.996 -23.301 1.00 39.59 282 GLU A CA 1
ATOM 2207 C C . GLU A 1 282 ? -6.544 13.141 -22.430 1.00 39.59 282 GLU A C 1
ATOM 2209 O O . GLU A 1 282 ? -6.798 11.978 -22.731 1.00 39.59 282 GLU A O 1
ATOM 2214 N N . GLY A 1 283 ? -6.954 13.718 -21.302 1.00 43.16 283 GLY A N 1
ATOM 2215 C CA . GLY A 1 283 ? -7.508 12.993 -20.170 1.00 43.16 283 GLY A CA 1
ATOM 2216 C C . GLY A 1 283 ? -8.691 12.089 -20.496 1.00 43.16 283 GLY A C 1
ATOM 2217 O O . GLY A 1 283 ? -9.540 12.417 -21.318 1.00 43.16 283 GLY A O 1
ATOM 2218 N N . ASP A 1 284 ? -8.761 10.993 -19.749 1.00 36.56 284 ASP A N 1
ATOM 2219 C CA . ASP A 1 284 ? -9.976 10.208 -19.589 1.00 36.56 284 ASP A CA 1
ATOM 2220 C C . ASP A 1 284 ? -10.379 10.266 -18.111 1.00 36.56 284 ASP A C 1
ATOM 2222 O O . ASP A 1 284 ? -9.659 9.756 -17.240 1.00 36.56 284 ASP A O 1
ATOM 2226 N N . ASP A 1 285 ? -11.515 10.933 -17.889 1.00 33.94 285 ASP A N 1
ATOM 2227 C CA . ASP A 1 285 ? -12.365 10.886 -16.691 1.00 33.94 285 ASP A CA 1
ATOM 2228 C C . ASP A 1 285 ? -12.602 9.447 -16.171 1.00 33.94 285 ASP A C 1
ATOM 2230 O O . ASP A 1 285 ? -12.603 8.471 -16.967 1.00 33.94 285 ASP A O 1
#